Protein AF-A0A259NF57-F1 (afdb_monomer_lite)

Sequence (334 aa):
MKWLLTLLLLIMAPLLTAREPILTGAEQPERYLPLLAGKKVGLLVNQTSRVGEQHLVDFLLQQQVQVVGIFAPEHGFRGDADAGAKIDDSRDTRTGLPIWSMYGASKKPDLSLLQQLDVVIFDIQDVGVRYYTYISSMHYMMEAAAAAGVAMLVLDRPNPNGAYLDGPVLELKFPYELPIPPSPNLPNSQAIKLYPSLGFFEATPMSVGRGTPFPFQVLGYDQFATDEFSFIPVSTPGAALNPPLKDKQLYGEDLRQVATDGLTLAYLMRWQQLFASHAKVLFTAADFMDKLAGTDKLRLQIERGDSEQQIRDSWQGALQRFKQQRQPYLLYPE

Structure (mmCIF, N/CA/C/O backbone):
data_AF-A0A259NF57-F1
#
_entry.id   AF-A0A259NF57-F1
#
loop_
_atom_site.group_PDB
_atom_site.id
_atom_site.type_symbol
_atom_site.label_atom_id
_atom_site.label_alt_id
_atom_site.label_comp_id
_atom_site.label_asym_id
_atom_site.label_entity_id
_atom_site.label_seq_id
_atom_site.pdbx_PDB_ins_code
_atom_site.Cartn_x
_atom_site.Cartn_y
_atom_site.Cartn_z
_atom_site.occupancy
_atom_site.B_iso_or_equiv
_atom_site.auth_seq_id
_atom_site.auth_comp_id
_atom_site.auth_asym_id
_atom_site.auth_atom_id
_atom_site.pdbx_PDB_model_num
ATOM 1 N N . MET A 1 1 ? -90.699 -14.793 7.306 1.00 44.91 1 MET A N 1
ATOM 2 C CA . MET A 1 1 ? -89.521 -15.691 7.283 1.00 44.91 1 MET A CA 1
ATOM 3 C C . MET A 1 1 ? -88.388 -14.936 6.606 1.00 44.91 1 MET A C 1
ATOM 5 O O . MET A 1 1 ? -88.684 -14.378 5.558 1.00 44.91 1 MET A O 1
ATOM 9 N N . LYS A 1 2 ? -87.149 -15.009 7.141 1.00 41.31 2 LYS A N 1
ATOM 10 C CA . LYS A 1 2 ? -85.870 -14.804 6.410 1.00 41.31 2 LYS A CA 1
ATOM 11 C C . LYS A 1 2 ? -85.509 -13.327 6.063 1.00 41.31 2 LYS A C 1
ATOM 13 O O . LYS A 1 2 ? -86.293 -12.685 5.392 1.00 41.31 2 LYS A O 1
ATOM 18 N N . TRP A 1 3 ? -84.385 -12.689 6.432 1.00 43.47 3 TRP A N 1
ATOM 19 C CA . TRP A 1 3 ? -83.102 -13.022 7.092 1.00 43.47 3 TRP A CA 1
ATOM 20 C C . TRP A 1 3 ? -82.511 -11.741 7.734 1.00 43.47 3 TRP A C 1
ATOM 22 O O . TRP A 1 3 ? -82.615 -10.675 7.132 1.00 43.47 3 TRP A O 1
ATOM 32 N N . LEU A 1 4 ? -81.829 -11.847 8.884 1.00 43.78 4 LEU A N 1
ATOM 33 C CA . LEU A 1 4 ? -80.827 -10.861 9.323 1.00 43.78 4 LEU A CA 1
ATOM 34 C C . LEU A 1 4 ? -79.469 -11.271 8.728 1.00 43.78 4 LEU A C 1
ATOM 36 O O . LEU A 1 4 ? -79.014 -12.389 8.958 1.00 43.78 4 LEU A O 1
ATOM 40 N N . LEU A 1 5 ? -78.838 -10.373 7.974 1.00 46.44 5 LEU A N 1
ATOM 41 C CA . LEU A 1 5 ? -77.461 -10.490 7.493 1.00 46.44 5 LEU A CA 1
ATOM 42 C C . LEU A 1 5 ? -76.584 -9.570 8.347 1.00 46.44 5 LEU A C 1
ATOM 44 O O . LEU A 1 5 ? -76.622 -8.352 8.193 1.00 46.44 5 LEU A O 1
ATOM 48 N N . THR A 1 6 ? -75.810 -10.154 9.259 1.00 47.34 6 THR A N 1
ATOM 49 C CA . THR A 1 6 ? -74.778 -9.449 10.027 1.00 47.34 6 THR A CA 1
ATOM 50 C C . THR A 1 6 ? -73.463 -9.559 9.258 1.00 47.34 6 THR A C 1
ATOM 52 O O . THR A 1 6 ? -72.900 -10.646 9.142 1.00 47.34 6 THR A O 1
ATOM 55 N N . LEU A 1 7 ? -72.990 -8.449 8.690 1.00 49.28 7 LEU A N 1
ATOM 56 C CA . LEU A 1 7 ? -71.694 -8.369 8.015 1.00 49.28 7 LEU A CA 1
ATOM 57 C C . LEU A 1 7 ? -70.600 -8.154 9.077 1.00 49.28 7 LEU A C 1
ATOM 59 O O . LEU A 1 7 ? -70.557 -7.102 9.713 1.00 49.28 7 LEU A O 1
ATOM 63 N N . LEU A 1 8 ? -69.732 -9.146 9.290 1.00 51.25 8 LEU A N 1
ATOM 64 C CA . LEU A 1 8 ? -68.539 -9.014 10.132 1.00 51.25 8 LEU A CA 1
ATOM 65 C C . LEU A 1 8 ? -67.399 -8.451 9.269 1.00 51.25 8 LEU A C 1
ATOM 67 O O . LEU A 1 8 ? -66.862 -9.154 8.414 1.00 51.25 8 LEU A O 1
ATOM 71 N N . LEU A 1 9 ? -67.043 -7.181 9.469 1.00 47.66 9 LEU A N 1
ATOM 72 C CA . LEU A 1 9 ? -65.859 -6.582 8.851 1.00 47.66 9 LEU A CA 1
ATOM 73 C C . LEU A 1 9 ? -64.630 -6.933 9.707 1.00 47.66 9 LEU A C 1
ATOM 75 O O . LEU A 1 9 ? -64.437 -6.370 10.784 1.00 47.66 9 LEU A O 1
ATOM 79 N N . LEU A 1 10 ? -63.805 -7.876 9.245 1.00 53.41 10 LEU A N 1
ATOM 80 C CA . LEU A 1 10 ? -62.471 -8.107 9.802 1.00 53.41 10 LEU A CA 1
ATOM 81 C C . LEU A 1 10 ? -61.527 -7.019 9.275 1.00 53.41 10 LEU A C 1
ATOM 83 O O . LEU A 1 10 ? -61.154 -7.022 8.103 1.00 53.41 10 LEU A O 1
ATOM 87 N N . ILE A 1 11 ? -61.141 -6.086 10.142 1.00 55.62 11 ILE A N 1
ATOM 88 C CA . ILE A 1 11 ? -60.092 -5.105 9.854 1.00 55.62 11 ILE A CA 1
ATOM 89 C C . ILE A 1 11 ? -58.749 -5.789 10.134 1.00 55.62 11 ILE A C 1
ATOM 91 O O . ILE A 1 11 ? -58.355 -5.947 11.288 1.00 55.62 11 ILE A O 1
ATOM 95 N N . MET A 1 12 ? -58.051 -6.226 9.084 1.00 55.38 12 MET A N 1
ATOM 96 C CA . MET A 1 12 ? -56.642 -6.617 9.179 1.00 55.38 12 MET A CA 1
ATOM 97 C C . MET A 1 12 ? -55.792 -5.344 9.253 1.00 55.38 12 MET A C 1
ATOM 99 O O . MET A 1 12 ? -55.607 -4.655 8.252 1.00 55.38 12 MET A O 1
ATOM 103 N N . ALA A 1 13 ? -55.296 -5.012 10.444 1.00 57.03 13 ALA A N 1
ATOM 104 C CA . ALA A 1 13 ? -54.249 -4.008 10.596 1.00 57.03 13 ALA A CA 1
ATOM 105 C C . ALA A 1 13 ? -52.906 -4.599 10.121 1.00 57.03 13 ALA A C 1
ATOM 107 O O . ALA A 1 13 ? -52.608 -5.751 10.454 1.00 57.03 13 ALA A O 1
ATOM 108 N N . PRO A 1 14 ? -52.083 -3.856 9.361 1.00 53.31 14 PRO A N 1
ATOM 109 C CA . PRO A 1 14 ? -50.762 -4.329 8.987 1.00 53.31 14 PRO A CA 1
ATOM 110 C C . PRO A 1 14 ? -49.885 -4.382 10.243 1.00 53.31 14 PRO A C 1
ATOM 112 O O . PRO A 1 14 ? -49.732 -3.388 10.953 1.00 53.31 14 PRO A O 1
ATOM 115 N N . LEU A 1 15 ? -49.310 -5.552 10.524 1.00 57.25 15 LEU A N 1
ATOM 116 C CA . LEU A 1 15 ? -48.221 -5.686 11.486 1.00 57.25 15 LEU A CA 1
ATOM 117 C C . LEU A 1 15 ? -47.027 -4.887 10.951 1.00 57.25 15 LEU A C 1
ATOM 119 O O . LEU A 1 15 ? -46.355 -5.312 10.015 1.00 57.25 15 LEU A O 1
ATOM 123 N N . LEU A 1 16 ? -46.777 -3.716 11.538 1.00 55.47 16 LEU A N 1
ATOM 124 C CA . LEU A 1 16 ? -45.491 -3.035 11.431 1.00 55.47 16 LEU A CA 1
ATOM 125 C C . LEU A 1 16 ? -44.437 -3.968 12.033 1.00 55.47 16 LEU A C 1
ATOM 127 O O . LEU A 1 16 ? -44.318 -4.081 13.251 1.00 55.47 16 LEU A O 1
ATOM 131 N N . THR A 1 17 ? -43.689 -4.670 11.187 1.00 58.28 17 THR A N 1
ATOM 132 C CA . THR A 1 17 ? -42.476 -5.367 11.611 1.00 58.28 17 THR A CA 1
ATOM 133 C C . THR A 1 17 ? -41.470 -4.306 12.035 1.00 58.28 17 THR A C 1
ATOM 135 O O . THR A 1 17 ? -40.902 -3.615 11.186 1.00 58.28 17 THR A O 1
ATOM 138 N N . ALA A 1 18 ? -41.285 -4.134 13.345 1.00 57.59 18 ALA A N 1
ATOM 139 C CA . ALA A 1 18 ? -40.182 -3.351 13.876 1.00 57.59 18 ALA A CA 1
ATOM 140 C C . ALA A 1 18 ? -38.884 -3.935 13.305 1.00 57.59 18 ALA A C 1
ATOM 142 O O . ALA A 1 18 ? -38.621 -5.129 13.444 1.00 57.59 18 ALA A O 1
ATOM 143 N N . ARG A 1 19 ? -38.119 -3.110 12.589 1.00 62.09 19 ARG A N 1
ATOM 144 C CA . ARG A 1 19 ? -36.805 -3.501 12.077 1.00 62.09 19 ARG A CA 1
ATOM 145 C C . ARG A 1 19 ? -35.934 -3.797 13.296 1.00 62.09 19 ARG A C 1
ATOM 147 O O . ARG A 1 19 ? -35.877 -2.955 14.192 1.00 62.09 19 ARG A O 1
ATOM 154 N N . GLU A 1 20 ? -35.323 -4.978 13.356 1.00 75.12 20 GLU A N 1
ATOM 155 C CA . GLU A 1 20 ? -34.423 -5.294 14.466 1.00 75.12 20 GLU A CA 1
ATOM 156 C C . GLU A 1 20 ? -33.324 -4.222 14.549 1.00 75.12 20 GLU A C 1
ATOM 158 O O . GLU A 1 20 ? -32.794 -3.808 13.509 1.00 75.12 20 GLU A O 1
ATOM 163 N N . PRO A 1 21 ? -33.023 -3.710 15.754 1.00 81.19 21 PRO A N 1
ATOM 164 C CA . PRO A 1 21 ? -31.968 -2.726 15.928 1.00 81.19 21 PRO A CA 1
ATOM 165 C C . PRO A 1 21 ? -30.629 -3.323 15.482 1.00 81.19 21 PRO A C 1
ATOM 167 O O . PRO A 1 21 ? -30.312 -4.471 15.787 1.00 81.19 21 PRO A O 1
ATOM 170 N N . ILE A 1 22 ? -29.847 -2.538 14.739 1.00 86.44 22 ILE A N 1
ATOM 171 C CA . ILE A 1 22 ? -28.509 -2.950 14.309 1.00 86.44 22 ILE A CA 1
ATOM 172 C C . ILE A 1 22 ? -27.605 -2.961 15.541 1.00 86.44 22 ILE A C 1
ATOM 174 O O . ILE A 1 22 ? -27.426 -1.920 16.167 1.00 86.44 22 ILE A O 1
ATOM 178 N N . LEU A 1 23 ? -27.021 -4.117 15.854 1.00 92.69 23 LEU A N 1
ATOM 179 C CA . LEU A 1 23 ? -25.983 -4.231 16.876 1.00 92.69 23 LEU A CA 1
ATOM 180 C C . LEU A 1 23 ? -24.630 -3.860 16.269 1.00 92.69 23 LEU A C 1
ATOM 182 O O . LEU A 1 23 ? -24.193 -4.464 15.285 1.00 92.69 23 LEU A O 1
ATOM 186 N N . THR A 1 24 ? -23.955 -2.879 16.859 1.00 95.19 24 THR A N 1
ATOM 187 C CA . THR A 1 24 ? -22.575 -2.531 16.493 1.00 95.19 24 THR A CA 1
ATOM 188 C C . THR A 1 24 ? -21.610 -3.662 16.854 1.00 95.19 24 THR A C 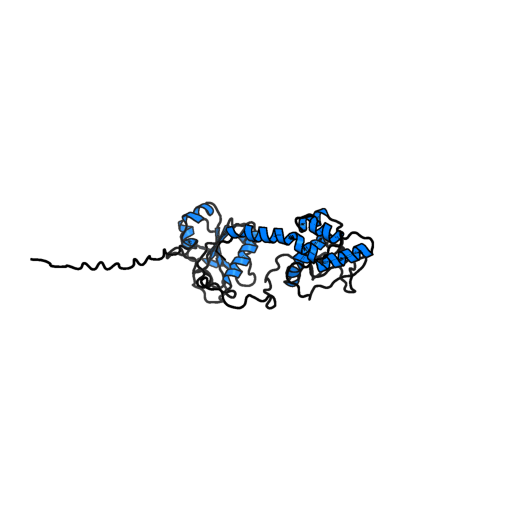1
ATOM 190 O O . THR A 1 24 ? -21.939 -4.564 17.631 1.00 95.19 24 THR A O 1
ATOM 193 N N . GLY A 1 25 ? -20.388 -3.635 16.316 1.00 95.94 25 GLY A N 1
ATOM 194 C CA . GLY A 1 25 ? -19.348 -4.594 16.700 1.00 95.94 25 GLY A CA 1
ATOM 195 C C . GLY A 1 25 ? -19.052 -4.566 18.204 1.00 95.94 25 GLY A C 1
ATOM 196 O O . GLY A 1 25 ? -18.838 -5.614 18.808 1.00 95.94 25 GLY A O 1
ATOM 197 N N . ALA A 1 26 ? -19.112 -3.382 18.821 1.00 96.75 26 ALA A N 1
ATOM 198 C CA . ALA A 1 26 ? -18.887 -3.192 20.252 1.00 96.75 26 ALA A CA 1
ATOM 199 C C . ALA A 1 26 ? -20.030 -3.742 21.131 1.00 96.75 26 ALA A C 1
ATOM 201 O O . ALA A 1 26 ? -19.805 -4.083 22.286 1.00 96.75 26 ALA A O 1
ATOM 202 N N . GLU A 1 27 ? -21.240 -3.895 20.592 1.00 96.31 27 GLU A N 1
ATOM 203 C CA . GLU A 1 27 ? -22.401 -4.453 21.307 1.00 96.31 27 GLU A CA 1
ATOM 204 C C . GLU A 1 27 ? -22.496 -5.985 21.228 1.00 96.31 27 GLU A C 1
ATOM 206 O O . GLU A 1 27 ? -23.473 -6.561 21.700 1.00 96.31 27 GLU A O 1
ATOM 211 N N . GLN A 1 28 ? -21.484 -6.653 20.663 1.00 96.62 28 GLN A N 1
ATOM 212 C CA . GLN A 1 28 ? -21.425 -8.114 20.495 1.00 96.62 28 GLN A CA 1
ATOM 213 C C . GLN A 1 28 ? -20.243 -8.737 21.272 1.00 96.62 28 GLN A C 1
ATOM 215 O O . GLN A 1 28 ? -19.357 -9.362 20.670 1.00 96.62 28 GLN A O 1
ATOM 220 N N . PRO A 1 29 ? -20.165 -8.554 22.607 1.00 96.94 29 PRO A N 1
ATOM 221 C CA . PRO A 1 29 ? -19.032 -8.991 23.425 1.00 96.94 29 PRO A CA 1
ATOM 222 C C . PRO A 1 29 ? -18.741 -10.488 23.336 1.00 96.94 29 PRO A C 1
ATOM 224 O O . PRO A 1 29 ? -17.580 -10.893 23.384 1.00 96.94 29 PRO A O 1
ATOM 227 N N . GLU A 1 30 ? -19.756 -11.321 23.140 1.00 97.00 30 GLU A N 1
ATOM 228 C CA . GLU A 1 30 ? -19.615 -12.766 22.962 1.00 97.00 30 GLU A CA 1
ATOM 229 C C . GLU A 1 30 ? -18.752 -13.147 21.751 1.00 97.00 30 GLU A C 1
ATOM 231 O O . GLU A 1 30 ? -18.159 -14.227 21.736 1.00 97.00 30 GLU A O 1
ATOM 236 N N . ARG A 1 31 ? -18.638 -12.261 20.754 1.00 96.06 31 ARG A N 1
ATOM 237 C CA . ARG A 1 31 ? -17.837 -12.495 19.547 1.00 96.06 31 ARG A CA 1
ATOM 238 C C . ARG A 1 31 ? -16.377 -12.107 19.713 1.00 96.06 31 ARG A C 1
ATOM 240 O O . ARG A 1 31 ? -15.518 -12.748 19.111 1.00 96.06 31 ARG A O 1
ATOM 247 N N . TYR A 1 32 ? -16.087 -11.070 20.500 1.00 97.44 32 TYR A N 1
ATOM 248 C CA . TYR A 1 32 ? -14.734 -10.522 20.591 1.00 97.44 32 TYR A CA 1
ATOM 249 C C . TYR A 1 32 ? -14.042 -10.749 21.934 1.00 97.44 32 TYR A C 1
ATOM 251 O O . TYR A 1 32 ? -12.824 -10.901 21.933 1.00 97.44 32 TYR A O 1
ATOM 259 N N . LEU A 1 33 ? -14.745 -10.834 23.069 1.00 98.06 33 LEU A N 1
ATOM 260 C CA . LEU A 1 33 ? -14.094 -11.056 24.370 1.00 98.06 33 LEU A CA 1
ATOM 261 C C . LEU A 1 33 ? -13.228 -12.330 24.401 1.00 98.06 33 LEU A C 1
ATOM 263 O O . LEU A 1 33 ? -12.102 -12.246 24.897 1.00 98.06 33 LEU A O 1
ATOM 267 N N . PRO A 1 34 ? -13.643 -13.475 23.810 1.00 97.94 34 PRO A N 1
ATOM 268 C CA . PRO A 1 34 ? -12.777 -14.653 23.730 1.00 97.94 34 PRO A CA 1
ATOM 269 C C . PRO A 1 34 ? -11.473 -14.404 22.959 1.00 97.94 34 PRO A C 1
ATOM 271 O O . PRO A 1 34 ? -10.448 -15.005 23.269 1.00 97.94 34 PRO A O 1
ATOM 274 N N . LEU A 1 35 ? -11.488 -13.496 21.976 1.00 97.19 35 LEU A N 1
ATOM 275 C CA . LEU A 1 35 ? -10.315 -13.141 21.173 1.00 97.19 35 LEU A CA 1
ATOM 276 C C . LEU A 1 35 ? -9.319 -12.260 21.943 1.00 97.19 35 LEU A C 1
ATOM 278 O O . LEU A 1 35 ? -8.158 -12.179 21.541 1.00 97.19 35 LEU A O 1
ATOM 282 N N . LEU A 1 36 ? -9.765 -11.605 23.020 1.00 98.06 36 LEU A N 1
ATOM 283 C CA . LEU A 1 36 ? -8.974 -10.683 23.845 1.00 98.06 36 LEU A CA 1
ATOM 284 C C . LEU A 1 36 ? -8.435 -11.332 25.130 1.00 98.06 36 LEU A C 1
ATOM 286 O O . LEU A 1 36 ? -7.636 -10.719 25.837 1.00 98.06 36 LEU A O 1
ATOM 290 N N . ALA A 1 37 ? -8.855 -12.558 25.450 1.00 96.75 37 ALA A N 1
ATOM 291 C CA . ALA A 1 37 ? -8.454 -13.243 26.672 1.00 96.75 37 ALA A CA 1
ATOM 292 C C . ALA A 1 37 ? -6.925 -13.407 26.756 1.00 96.75 37 ALA A C 1
ATOM 294 O O . ALA A 1 37 ? -6.296 -13.983 25.869 1.00 96.75 37 ALA A O 1
ATOM 295 N N . GLY A 1 38 ? -6.328 -12.886 27.834 1.00 96.38 38 GLY A N 1
ATOM 296 C CA . GLY A 1 38 ? -4.880 -12.933 28.069 1.00 96.38 38 GLY A CA 1
ATOM 297 C C . GLY A 1 38 ? -4.039 -12.051 27.139 1.00 96.38 38 GLY A C 1
ATOM 298 O O . GLY A 1 38 ? -2.815 -12.143 27.190 1.00 96.38 38 GLY A O 1
ATOM 299 N N . LYS A 1 39 ? -4.668 -11.218 26.301 1.00 98.31 39 LYS A N 1
ATOM 300 C CA . LYS A 1 39 ? -3.981 -10.327 25.363 1.00 98.31 39 LYS A CA 1
ATOM 301 C C . LYS A 1 39 ? -3.806 -8.931 25.935 1.00 98.31 39 LYS A C 1
ATOM 303 O O . LYS A 1 39 ? -4.713 -8.391 26.566 1.00 98.31 39 LYS A O 1
ATOM 308 N N . LYS A 1 40 ? -2.676 -8.312 25.617 1.00 98.44 40 LYS A N 1
ATOM 309 C CA . LYS A 1 40 ? -2.420 -6.885 25.804 1.00 98.44 40 LYS A CA 1
ATOM 310 C C . LYS A 1 40 ? -3.107 -6.090 24.700 1.00 98.44 40 LYS A C 1
ATOM 312 O O . LYS A 1 40 ? -2.752 -6.213 23.527 1.00 98.44 40 LYS A O 1
ATOM 317 N N . VAL A 1 41 ? -4.088 -5.280 25.081 1.00 98.56 41 VAL A N 1
ATOM 318 C CA . VAL A 1 41 ? -4.978 -4.581 24.148 1.00 98.56 41 VAL A CA 1
ATOM 319 C C . VAL A 1 41 ? -4.662 -3.088 24.101 1.00 98.56 41 VAL A C 1
ATOM 321 O O . VAL A 1 41 ? -4.684 -2.413 25.131 1.00 98.56 41 VAL A O 1
ATOM 324 N N . GLY A 1 42 ? -4.405 -2.557 22.906 1.00 97.94 42 GLY A N 1
ATOM 325 C CA . GLY A 1 42 ? -4.442 -1.116 22.635 1.00 97.94 42 GLY A CA 1
ATOM 326 C C . GLY A 1 42 ? -5.774 -0.703 22.014 1.00 97.94 42 GLY A C 1
ATOM 327 O O . GLY A 1 42 ? -6.411 -1.504 21.332 1.00 97.94 42 GLY A O 1
ATOM 328 N N . LEU A 1 43 ? -6.202 0.539 22.230 1.00 97.56 43 LEU A N 1
ATOM 329 C CA . LEU A 1 43 ? -7.503 1.033 21.759 1.00 97.56 43 LEU A CA 1
ATOM 330 C C . LEU A 1 43 ? -7.335 2.312 20.936 1.00 97.56 43 LEU A C 1
ATOM 332 O O . LEU A 1 43 ? -6.950 3.331 21.494 1.00 97.56 43 LEU A O 1
ATOM 336 N N . LEU A 1 44 ? -7.651 2.283 19.641 1.00 95.62 44 LEU A N 1
ATOM 337 C CA . LEU A 1 44 ? -7.850 3.481 18.821 1.00 95.62 44 LEU A CA 1
ATOM 338 C C . LEU A 1 44 ? -9.340 3.832 18.830 1.00 95.62 44 LEU A C 1
ATOM 340 O O . LEU A 1 44 ? -10.143 3.228 18.117 1.00 95.62 44 LEU A O 1
ATOM 344 N N . VAL A 1 45 ? -9.698 4.773 19.698 1.00 94.62 45 VAL A N 1
ATOM 345 C CA . VAL A 1 45 ? -11.082 5.068 20.095 1.00 94.62 45 VAL A CA 1
ATOM 346 C C . VAL A 1 45 ? -11.298 6.567 20.238 1.00 94.62 45 VAL A C 1
ATOM 348 O O . VAL A 1 45 ? -10.345 7.325 20.431 1.00 94.62 45 VAL A O 1
ATOM 351 N N . ASN A 1 46 ? -12.557 6.996 20.175 1.00 91.06 46 ASN A N 1
ATOM 352 C CA . ASN A 1 46 ? -12.950 8.342 20.563 1.00 91.06 46 ASN A CA 1
ATOM 353 C C . ASN A 1 46 ? -14.244 8.339 21.401 1.00 91.06 46 ASN A C 1
ATOM 355 O O . ASN A 1 46 ? -14.736 7.291 21.801 1.00 91.06 46 ASN A O 1
ATOM 359 N N . GLN A 1 47 ? -14.855 9.499 21.631 1.00 90.81 47 GLN A N 1
ATOM 360 C CA . GLN A 1 47 ? -16.064 9.618 22.453 1.00 90.81 47 GLN A CA 1
ATOM 361 C C . GLN A 1 47 ? -17.275 8.823 21.925 1.00 90.81 47 GLN A C 1
ATOM 363 O O . GLN A 1 47 ? -18.240 8.599 22.661 1.00 90.81 47 GLN A O 1
ATOM 368 N N . THR A 1 48 ? -17.239 8.409 20.654 1.00 93.50 48 THR A N 1
ATOM 369 C CA . THR A 1 48 ? -18.287 7.616 19.993 1.00 93.50 48 THR A CA 1
ATOM 370 C C . THR A 1 48 ? -18.184 6.119 20.291 1.00 93.50 48 THR A C 1
ATOM 372 O O . THR A 1 48 ? -19.140 5.384 20.042 1.00 93.50 48 THR A O 1
ATOM 375 N N . SER A 1 49 ? -17.060 5.668 20.856 1.00 95.00 49 SER A N 1
ATOM 376 C CA . SER A 1 49 ? -16.753 4.270 21.161 1.00 95.00 49 SER A CA 1
ATOM 377 C C . SER A 1 49 ? -17.555 3.774 22.362 1.00 95.00 49 SER A C 1
ATOM 379 O O . SER A 1 49 ? -17.047 3.685 23.483 1.00 95.00 49 SER A O 1
ATOM 381 N N . ARG A 1 50 ? -18.848 3.516 22.162 1.00 93.44 50 ARG A N 1
ATOM 382 C CA . ARG A 1 50 ? -19.786 3.126 23.221 1.00 93.44 50 ARG A CA 1
ATOM 383 C C . ARG A 1 50 ? -20.305 1.700 23.079 1.00 93.44 50 ARG A C 1
ATOM 385 O O . ARG A 1 50 ? -20.474 1.212 21.962 1.00 93.44 50 ARG A O 1
ATOM 392 N N . VAL A 1 51 ? -20.582 1.100 24.237 1.00 94.38 51 VAL A N 1
ATOM 393 C CA . VAL A 1 51 ? -21.317 -0.151 24.463 1.00 94.38 51 VAL A CA 1
ATOM 394 C C . VAL A 1 51 ? -22.497 0.203 25.371 1.00 94.38 51 VAL A C 1
ATOM 396 O O . VAL A 1 51 ? -22.322 0.429 26.572 1.00 94.38 51 VAL A O 1
ATOM 399 N N . GLY A 1 52 ? -23.691 0.350 24.790 1.00 90.12 52 GLY A N 1
ATOM 400 C CA . GLY A 1 52 ? -24.812 1.000 25.475 1.00 90.12 52 GLY A CA 1
ATOM 401 C C . GLY A 1 52 ? -24.440 2.414 25.948 1.00 90.12 52 GLY A C 1
ATOM 402 O O . GLY A 1 52 ? -23.906 3.221 25.189 1.00 90.12 52 GLY A O 1
ATOM 403 N N . GLU A 1 53 ? -24.667 2.709 27.229 1.00 89.88 53 GLU A N 1
ATOM 404 C CA . GLU A 1 53 ? -24.367 4.025 27.821 1.00 89.88 53 GLU A CA 1
ATOM 405 C C . GLU A 1 53 ? -22.907 4.196 28.270 1.00 89.88 53 GLU A C 1
ATOM 407 O O . GLU A 1 53 ? -22.497 5.283 28.686 1.00 89.88 53 GLU A O 1
ATOM 412 N N . GLN A 1 54 ? -22.103 3.137 28.194 1.00 93.31 54 GLN A N 1
ATOM 413 C CA . GLN A 1 54 ? -20.736 3.119 28.698 1.00 93.31 54 GLN A CA 1
ATOM 414 C C . GLN A 1 54 ? -19.719 3.234 27.561 1.00 93.31 54 GLN A C 1
ATOM 416 O O . GLN A 1 54 ? -19.922 2.726 26.463 1.00 93.31 54 GLN A O 1
ATOM 421 N N . HIS A 1 55 ? -18.584 3.878 27.827 1.00 95.31 55 HIS A N 1
ATOM 422 C CA . HIS A 1 55 ? -17.465 3.895 26.889 1.00 95.31 55 HIS A CA 1
ATOM 423 C C . HIS A 1 55 ? -16.772 2.522 26.833 1.00 95.31 55 HIS A C 1
ATOM 425 O O . HIS A 1 55 ? -16.555 1.894 27.871 1.00 95.31 55 HIS A O 1
ATOM 431 N N . LEU A 1 56 ? -16.341 2.091 25.647 1.00 97.06 56 LEU A N 1
ATOM 432 C CA . LEU A 1 56 ? -15.730 0.781 25.401 1.00 97.06 56 LEU A CA 1
ATOM 433 C C . LEU A 1 56 ? -14.535 0.501 26.324 1.00 97.06 56 LEU A C 1
ATOM 435 O O . LEU A 1 56 ? -14.440 -0.584 26.884 1.00 97.06 56 LEU A O 1
ATOM 439 N N . VAL A 1 57 ? -13.654 1.488 26.535 1.00 96.88 57 VAL A N 1
ATOM 440 C CA . VAL A 1 57 ? -12.529 1.394 27.497 1.00 96.88 57 VAL A CA 1
ATOM 441 C C . VAL A 1 57 ? -13.011 0.937 28.877 1.00 96.88 57 VAL A C 1
ATOM 443 O O . VAL A 1 57 ? -12.462 -0.001 29.447 1.00 96.88 57 VAL A O 1
ATOM 446 N N . ASP A 1 58 ? -14.053 1.583 29.404 1.00 96.62 58 ASP A N 1
ATOM 447 C CA . ASP A 1 58 ? -14.551 1.308 30.751 1.00 96.62 58 ASP A CA 1
ATOM 448 C C . ASP A 1 58 ? -15.221 -0.077 30.798 1.00 96.62 58 ASP A C 1
ATOM 450 O O . ASP A 1 58 ? -15.050 -0.815 31.769 1.00 96.62 58 ASP A O 1
ATOM 454 N N . PHE A 1 59 ? -15.941 -0.449 29.733 1.00 97.94 59 PHE A N 1
ATOM 455 C CA . PHE A 1 59 ? -16.553 -1.771 29.590 1.00 97.94 59 PHE A CA 1
ATOM 456 C C . PHE A 1 59 ? -15.490 -2.881 29.577 1.00 97.94 59 PHE A C 1
ATOM 458 O O . PHE A 1 59 ? -15.583 -3.836 30.344 1.00 97.94 59 PHE A O 1
ATOM 465 N N . LEU A 1 60 ? -14.441 -2.747 28.761 1.00 98.19 60 LEU A N 1
ATOM 466 C CA . LEU A 1 60 ? -13.378 -3.752 28.641 1.00 98.19 60 LEU A CA 1
ATOM 467 C C . LEU A 1 60 ? -12.617 -3.952 29.957 1.00 98.19 60 LEU A C 1
ATOM 469 O O . LEU A 1 60 ? -12.328 -5.090 30.328 1.00 98.19 60 LEU A O 1
ATOM 473 N N . LEU A 1 61 ? -12.350 -2.872 30.698 1.00 97.69 61 LEU A N 1
ATOM 474 C CA . LEU A 1 61 ? -11.730 -2.963 32.022 1.00 97.69 61 LEU A CA 1
ATOM 475 C C . LEU A 1 61 ? -12.621 -3.709 33.027 1.00 97.69 61 LEU A C 1
ATOM 477 O O . LEU A 1 61 ? -12.118 -4.524 33.799 1.00 97.69 61 LEU A O 1
ATOM 481 N N . GLN A 1 62 ? -13.941 -3.492 32.998 1.00 97.38 62 GLN A N 1
ATOM 482 C CA . GLN A 1 62 ? -14.886 -4.257 33.825 1.00 97.38 62 GLN A CA 1
ATOM 483 C C . GLN A 1 62 ? -14.923 -5.742 33.449 1.00 97.38 62 GLN A C 1
ATOM 485 O O . GLN A 1 62 ? -15.061 -6.588 34.331 1.00 97.38 62 GLN A O 1
ATOM 490 N N . GLN A 1 63 ? -14.737 -6.064 32.166 1.00 97.69 63 GLN A N 1
ATOM 491 C CA . GLN A 1 63 ? -14.577 -7.438 31.676 1.00 97.69 63 GLN A CA 1
ATOM 492 C C . GLN A 1 63 ? -13.168 -8.013 31.921 1.00 97.69 63 GLN A C 1
ATOM 494 O O . GLN A 1 63 ? -12.846 -9.079 31.402 1.00 97.69 63 GLN A O 1
ATOM 499 N N . GLN A 1 64 ? -12.323 -7.332 32.709 1.00 97.44 64 GLN A N 1
ATOM 500 C CA . GLN A 1 64 ? -10.964 -7.759 33.069 1.00 97.44 64 GLN A CA 1
ATOM 501 C C . GLN A 1 64 ? -10.024 -7.936 31.862 1.00 97.44 64 GLN A C 1
ATOM 503 O O . GLN A 1 64 ? -9.042 -8.677 31.926 1.00 97.44 64 GLN A O 1
ATOM 508 N N . VAL A 1 65 ? -10.295 -7.234 30.759 1.00 98.31 65 VAL A N 1
ATOM 509 C CA . VAL A 1 65 ? -9.394 -7.187 29.602 1.00 98.31 65 VAL A CA 1
ATOM 510 C C . VAL A 1 65 ? -8.174 -6.336 29.948 1.00 98.31 65 VAL A C 1
ATOM 512 O O . VAL A 1 65 ? -8.295 -5.243 30.506 1.00 98.31 65 VAL A O 1
ATOM 515 N N . GLN A 1 66 ? -6.982 -6.816 29.587 1.00 98.06 66 GLN A N 1
ATOM 516 C CA . GLN A 1 66 ? -5.726 -6.114 29.842 1.00 98.06 66 GLN A CA 1
ATOM 517 C C . GLN A 1 66 ? -5.514 -4.980 28.828 1.00 98.06 66 GLN A C 1
ATOM 519 O O . GLN A 1 66 ? -4.747 -5.101 27.871 1.00 98.06 66 GLN A O 1
ATOM 524 N N . VAL A 1 67 ? -6.190 -3.855 29.047 1.00 98.00 67 VAL A N 1
ATOM 525 C CA . VAL A 1 67 ? -5.974 -2.631 28.267 1.00 98.00 67 VAL A CA 1
ATOM 526 C C . VAL A 1 67 ? -4.650 -1.986 28.686 1.00 98.00 67 VAL A C 1
ATOM 528 O O . VAL A 1 67 ? -4.440 -1.701 29.863 1.00 98.00 67 VAL A O 1
ATOM 531 N N . VAL A 1 68 ? -3.748 -1.768 27.728 1.00 97.25 68 VAL A N 1
ATOM 532 C CA . VAL A 1 68 ? -2.400 -1.215 27.964 1.00 97.25 68 VAL A CA 1
ATOM 533 C C . VAL A 1 68 ? -2.346 0.288 27.709 1.00 97.25 68 VAL A C 1
ATOM 535 O O . VAL A 1 68 ? -1.633 0.999 28.414 1.00 97.25 68 VAL A O 1
ATOM 538 N N . GLY A 1 69 ? -3.111 0.788 26.739 1.00 94.69 69 GLY A N 1
ATOM 539 C CA . GLY A 1 69 ? -3.170 2.216 26.447 1.00 94.69 69 GLY A CA 1
ATOM 540 C C . GLY A 1 69 ? -4.124 2.575 25.317 1.00 94.69 69 GLY A C 1
ATOM 541 O O . GLY A 1 69 ? -4.714 1.706 24.665 1.00 94.69 69 GLY A O 1
ATOM 542 N N . ILE A 1 70 ? -4.296 3.880 25.130 1.00 94.56 70 ILE A N 1
ATOM 543 C CA . ILE A 1 70 ? -5.314 4.472 24.266 1.00 94.56 70 ILE A CA 1
ATOM 544 C C . ILE A 1 70 ? -4.625 5.335 23.214 1.00 94.56 70 ILE A C 1
ATOM 546 O O . ILE A 1 70 ? -3.913 6.271 23.551 1.00 94.56 70 ILE A O 1
ATOM 550 N N . PHE A 1 71 ? -4.867 5.052 21.942 1.00 92.50 71 PHE A N 1
ATOM 551 C CA . PHE A 1 71 ? -4.501 5.915 20.829 1.00 92.50 71 PHE A CA 1
ATOM 552 C C . PHE A 1 71 ? -5.650 6.888 20.570 1.00 92.50 71 PHE A C 1
ATOM 554 O O . PHE A 1 71 ? -6.745 6.479 20.182 1.00 92.50 71 PHE A O 1
ATOM 561 N N . ALA A 1 72 ? -5.412 8.174 20.802 1.00 84.69 72 ALA A N 1
ATOM 562 C CA . ALA A 1 72 ? -6.414 9.215 20.634 1.00 84.69 72 ALA A CA 1
ATOM 563 C C . ALA A 1 72 ? -6.275 9.897 19.257 1.00 84.69 72 ALA A C 1
ATOM 565 O O . ALA A 1 72 ? -5.174 10.338 18.909 1.00 84.69 72 ALA A O 1
ATOM 566 N N . PRO A 1 73 ? -7.358 10.010 18.464 1.00 77.44 73 PRO A N 1
ATOM 567 C CA . PRO A 1 73 ? -7.370 10.801 17.234 1.00 77.44 73 PRO A CA 1
ATOM 568 C C . PRO A 1 73 ? -7.438 12.314 17.541 1.00 77.44 73 PRO A C 1
ATOM 570 O O . PRO A 1 73 ? -7.363 12.736 18.691 1.00 77.44 73 PRO A O 1
ATOM 573 N N . GLU A 1 74 ? -7.614 13.138 16.503 1.00 62.50 74 GLU A N 1
ATOM 574 C CA . GLU A 1 74 ? -7.556 14.617 16.514 1.00 62.50 74 GLU A CA 1
ATOM 575 C C . GLU A 1 74 ? -8.362 15.334 17.618 1.00 62.50 74 GLU A C 1
ATOM 577 O O . GLU A 1 74 ? -7.989 16.428 18.030 1.00 62.50 74 GLU A O 1
ATOM 582 N N . HIS A 1 75 ? -9.448 14.730 18.112 1.00 65.81 75 HIS A N 1
ATOM 583 C CA . HIS A 1 75 ? -10.357 15.324 19.107 1.00 65.81 75 HIS A CA 1
ATOM 584 C C . HIS A 1 75 ? -10.272 14.669 20.491 1.00 65.81 75 HIS A C 1
ATOM 586 O O . HIS A 1 75 ? -11.115 14.901 21.359 1.00 65.81 75 HIS A O 1
ATOM 592 N N . GLY A 1 76 ? -9.279 13.810 20.707 1.00 71.31 76 GLY A N 1
ATOM 593 C CA . GLY A 1 76 ? -9.184 13.039 21.937 1.00 71.31 76 GLY A CA 1
ATOM 594 C C . GLY A 1 76 ? -10.188 11.911 21.963 1.00 71.31 76 GLY A C 1
ATOM 595 O O . GLY A 1 76 ? -10.734 11.526 20.927 1.00 71.31 76 GLY A O 1
ATOM 596 N N . PHE A 1 77 ? -10.401 11.351 23.157 1.00 81.56 77 PHE A N 1
ATOM 597 C CA . PHE A 1 77 ? -11.251 10.173 23.272 1.00 81.56 77 PHE A CA 1
ATOM 598 C C . PHE A 1 77 ? -12.404 10.246 24.269 1.00 81.56 77 PHE A C 1
ATOM 600 O O . PHE A 1 77 ? -13.348 9.478 24.141 1.00 81.56 77 PHE A O 1
ATOM 607 N N . ARG A 1 78 ? -12.397 11.180 25.225 1.00 82.38 78 ARG A N 1
ATOM 608 C CA . ARG A 1 78 ? -13.542 11.377 26.134 1.00 82.38 78 ARG A CA 1
ATOM 609 C C . ARG A 1 78 ? -14.518 12.460 25.671 1.00 82.38 78 ARG A C 1
ATOM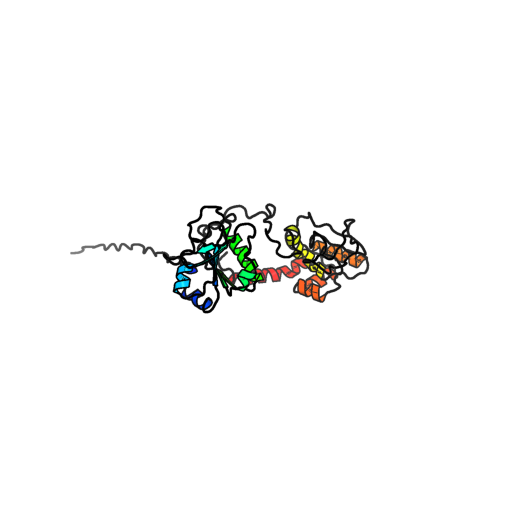 611 O O . ARG A 1 78 ? -15.627 12.513 26.186 1.00 82.38 78 ARG A O 1
ATOM 618 N N . GLY A 1 79 ? -14.145 13.261 24.669 1.00 69.75 79 GLY A N 1
ATOM 619 C CA . GLY A 1 79 ? -14.956 14.388 24.192 1.00 69.75 79 GLY A CA 1
ATOM 620 C C . GLY A 1 79 ? -14.795 15.665 25.023 1.00 69.75 79 GLY A C 1
ATOM 621 O O . GLY A 1 79 ? -15.558 16.603 24.831 1.00 69.75 79 GLY A O 1
ATOM 622 N N . ASP A 1 80 ? -13.800 15.704 25.914 1.00 66.88 80 ASP A N 1
ATOM 623 C CA . ASP A 1 80 ? -13.504 16.843 26.795 1.00 66.88 80 ASP A CA 1
ATOM 624 C C . ASP A 1 80 ? -12.516 17.855 26.166 1.00 66.88 80 ASP A C 1
ATOM 626 O O . ASP A 1 80 ? -12.098 18.803 26.829 1.00 66.88 80 ASP A O 1
ATOM 630 N N . ALA A 1 81 ? -12.102 17.645 24.908 1.00 57.94 81 ALA A N 1
ATOM 631 C CA . ALA A 1 81 ? -11.116 18.463 24.198 1.00 57.94 81 ALA A CA 1
ATOM 632 C C . ALA A 1 81 ? -11.722 19.133 22.950 1.00 57.94 81 ALA A C 1
ATOM 634 O O . ALA A 1 81 ? -12.435 18.492 22.178 1.00 57.94 81 ALA A O 1
ATOM 635 N N . ASP A 1 82 ? -11.405 20.416 22.740 1.00 42.06 82 ASP A N 1
ATOM 636 C CA . ASP A 1 82 ? -11.838 21.195 21.573 1.00 42.06 82 ASP A CA 1
ATOM 637 C C . ASP A 1 82 ? -11.180 20.723 20.262 1.00 42.06 82 ASP A C 1
ATOM 639 O O . ASP A 1 82 ? -10.112 20.104 20.243 1.00 42.06 82 ASP A O 1
ATOM 643 N N . ALA A 1 83 ? -11.799 21.070 19.129 1.00 41.69 83 ALA A N 1
ATOM 644 C CA . ALA A 1 83 ? -11.243 20.809 17.804 1.00 41.69 83 ALA A CA 1
ATOM 645 C C . ALA A 1 83 ? -9.844 21.431 17.630 1.00 41.69 83 ALA A C 1
ATOM 647 O O . ALA A 1 83 ? -9.681 22.645 17.730 1.00 41.69 83 ALA A O 1
ATOM 648 N N . GLY A 1 84 ? -8.837 20.596 17.344 1.00 40.41 84 GLY A N 1
ATOM 649 C CA . GLY A 1 84 ? -7.459 21.039 17.110 1.00 40.41 84 GLY A CA 1
ATOM 650 C C . GLY A 1 84 ? -6.639 21.324 18.375 1.00 40.41 84 GLY A C 1
ATOM 651 O O . GLY A 1 84 ? -5.521 21.836 18.264 1.00 40.41 84 GLY A O 1
ATOM 652 N N . ALA A 1 85 ? -7.145 20.997 19.569 1.00 44.72 85 ALA A N 1
ATOM 653 C CA . ALA A 1 85 ? -6.350 21.059 20.789 1.00 44.72 85 ALA A CA 1
ATOM 654 C C . ALA A 1 85 ? -5.220 20.015 20.737 1.00 44.72 85 ALA A C 1
ATOM 656 O O . ALA A 1 85 ? -5.452 18.839 20.457 1.00 44.72 85 ALA A O 1
ATOM 657 N N . LYS A 1 86 ? -3.978 20.436 21.012 1.00 46.97 86 LYS A N 1
ATOM 658 C CA . LYS A 1 86 ? -2.863 19.497 21.185 1.00 46.97 86 LYS A CA 1
ATOM 659 C C . LYS A 1 86 ? -3.174 18.588 22.365 1.00 46.97 86 LYS A C 1
ATOM 661 O O . LYS A 1 86 ? -3.277 19.053 23.497 1.00 46.97 86 LYS A O 1
ATOM 666 N N . ILE A 1 87 ? -3.296 17.301 22.087 1.00 54.56 87 ILE A N 1
ATOM 667 C CA . ILE A 1 87 ? -3.319 16.275 23.118 1.00 54.56 87 ILE A CA 1
ATOM 668 C C . ILE A 1 87 ? -1.874 15.839 23.265 1.00 54.56 87 ILE A C 1
ATOM 670 O O . ILE A 1 87 ? -1.353 15.116 22.421 1.00 54.56 87 ILE A O 1
ATOM 674 N N . ASP A 1 88 ? -1.202 16.358 24.285 1.00 54.66 88 ASP A N 1
ATOM 675 C CA . ASP A 1 88 ? 0.085 15.807 24.689 1.00 54.66 88 ASP A CA 1
ATOM 676 C C . ASP A 1 88 ? -0.138 14.404 25.276 1.00 54.66 88 ASP A C 1
ATOM 678 O O . ASP A 1 88 ? -1.227 14.094 25.786 1.00 54.66 88 ASP A O 1
ATOM 682 N N . ASP A 1 89 ? 0.892 13.555 25.203 1.00 60.00 89 ASP A N 1
ATOM 683 C CA . ASP A 1 89 ? 0.878 12.243 25.848 1.00 60.00 89 ASP A CA 1
ATOM 684 C C . ASP A 1 89 ? 0.497 12.418 27.320 1.00 60.00 89 ASP A C 1
ATOM 686 O O . ASP A 1 89 ? 1.188 13.060 28.117 1.00 60.00 89 ASP A O 1
ATOM 690 N N . SER A 1 90 ? -0.667 11.888 27.666 1.00 77.56 90 SER A N 1
ATOM 691 C CA . SER A 1 90 ? -1.344 12.157 28.931 1.00 77.56 90 SER A CA 1
ATOM 692 C C . SER A 1 90 ? -1.887 10.857 29.509 1.00 77.56 90 SER A C 1
ATOM 694 O O . SER A 1 90 ? -1.650 9.772 28.981 1.00 77.56 90 SER A O 1
ATOM 696 N N . ARG A 1 91 ? -2.556 10.922 30.659 1.00 85.38 91 ARG A N 1
ATOM 697 C CA . ARG A 1 91 ? -3.228 9.763 31.254 1.00 85.38 91 ARG A CA 1
ATOM 698 C C . ARG A 1 91 ? -4.713 10.042 31.360 1.00 85.38 91 ARG A C 1
ATOM 700 O O . ARG A 1 91 ? -5.103 11.149 31.722 1.00 85.38 91 ARG A O 1
ATOM 707 N N . ASP A 1 92 ? -5.529 9.029 31.097 1.00 88.81 92 ASP A N 1
ATOM 708 C CA . ASP A 1 92 ? -6.966 9.104 31.339 1.00 88.81 92 ASP A CA 1
ATOM 709 C C . ASP A 1 92 ? -7.206 9.273 32.838 1.00 88.81 92 ASP A C 1
ATOM 711 O O . ASP A 1 92 ? -6.808 8.429 33.639 1.00 88.81 92 ASP A O 1
ATOM 715 N N . THR A 1 93 ? -7.862 10.360 33.234 1.00 85.69 93 THR A N 1
ATOM 716 C CA . THR A 1 93 ? -8.080 10.681 34.654 1.00 85.69 93 THR A CA 1
ATOM 717 C C . THR A 1 93 ? -8.963 9.652 35.356 1.00 85.69 93 THR A C 1
ATOM 719 O O . THR A 1 93 ? -8.873 9.494 36.572 1.00 85.69 93 THR A O 1
ATOM 722 N N . ARG A 1 94 ? -9.797 8.931 34.596 1.00 87.88 94 ARG A N 1
ATOM 723 C CA . ARG A 1 94 ? -10.707 7.908 35.118 1.00 87.88 94 ARG A CA 1
ATOM 724 C C . ARG A 1 94 ? -10.030 6.558 35.332 1.00 87.88 94 ARG A C 1
ATOM 726 O O . ARG A 1 94 ? -10.265 5.926 36.356 1.00 87.88 94 ARG A O 1
ATOM 733 N N . THR A 1 95 ? -9.228 6.103 34.373 1.00 91.06 95 THR A N 1
ATOM 734 C CA . THR A 1 95 ? -8.650 4.744 34.383 1.00 91.06 95 THR A CA 1
ATOM 735 C C . THR A 1 95 ? -7.156 4.713 34.699 1.00 91.06 95 THR A C 1
ATOM 737 O O . THR A 1 95 ? -6.612 3.655 35.004 1.00 91.06 95 THR A O 1
ATOM 740 N N . GLY A 1 96 ? -6.471 5.855 34.619 1.00 90.06 96 GLY A N 1
ATOM 741 C CA . GLY A 1 96 ? -5.019 5.968 34.752 1.00 90.06 96 GLY A CA 1
ATOM 742 C C . GLY A 1 96 ? -4.234 5.467 33.535 1.00 90.06 96 GLY A C 1
ATOM 743 O O . GLY A 1 96 ? -3.000 5.528 33.556 1.00 90.06 96 GLY A O 1
ATOM 744 N N . LEU A 1 97 ? -4.909 4.982 32.486 1.00 93.50 97 LEU A N 1
ATOM 745 C CA . LEU A 1 97 ? -4.277 4.463 31.272 1.00 93.50 97 LEU A CA 1
ATOM 746 C C . LEU A 1 97 ? -3.518 5.564 30.519 1.00 93.50 97 LEU A C 1
ATOM 748 O O . LEU A 1 97 ? -3.992 6.701 30.481 1.00 93.50 97 LEU A O 1
ATOM 752 N N . PRO A 1 98 ? -2.361 5.253 29.909 1.00 92.44 98 PRO A N 1
ATOM 753 C CA . PRO A 1 98 ? -1.678 6.195 29.034 1.00 92.44 98 PRO A CA 1
ATOM 754 C C . PRO A 1 98 ? -2.511 6.471 27.775 1.00 92.44 98 PRO A C 1
ATOM 756 O O . PRO A 1 98 ? -3.139 5.569 27.213 1.00 92.44 98 PRO A O 1
ATOM 759 N N . ILE A 1 99 ? -2.486 7.727 27.344 1.00 89.12 99 ILE A N 1
ATOM 760 C CA . ILE A 1 99 ? -3.086 8.242 26.118 1.00 89.12 99 ILE A CA 1
ATOM 761 C C . ILE A 1 99 ? -1.941 8.678 25.209 1.00 89.12 99 ILE A C 1
ATOM 763 O O . ILE A 1 99 ? -1.136 9.522 25.598 1.00 89.12 99 ILE A O 1
ATOM 767 N N . TRP A 1 100 ? -1.903 8.121 24.005 1.00 87.50 100 TRP A N 1
ATOM 768 C CA . TRP A 1 100 ? -0.943 8.435 22.958 1.00 87.50 100 TRP A CA 1
ATOM 769 C C . TRP A 1 100 ? -1.652 9.168 21.830 1.00 87.50 100 TRP A C 1
ATOM 771 O O . TRP A 1 100 ? -2.623 8.660 21.259 1.00 87.50 100 TRP A O 1
ATOM 781 N N . SER A 1 101 ? -1.184 10.367 21.503 1.00 80.44 101 SER A N 1
ATOM 782 C CA . SER A 1 101 ? -1.771 11.133 20.405 1.00 80.44 101 SER A CA 1
ATOM 783 C C . SER A 1 101 ? -1.363 10.556 19.052 1.00 80.44 101 SER A C 1
ATOM 785 O O . SER A 1 101 ? -0.187 10.332 18.775 1.00 80.44 101 SER A O 1
ATOM 787 N N . MET A 1 102 ? -2.348 10.360 18.178 1.00 76.44 102 MET A N 1
ATOM 788 C CA . MET A 1 102 ? -2.149 10.011 16.765 1.00 76.44 102 MET A CA 1
ATOM 789 C C . MET A 1 102 ? -2.071 11.248 15.857 1.00 76.44 102 MET A C 1
ATOM 791 O O . MET A 1 102 ? -2.086 11.129 14.628 1.00 76.44 102 MET A O 1
ATOM 795 N N . TYR A 1 103 ? -2.055 12.443 16.452 1.00 64.69 103 TYR A N 1
ATOM 796 C CA . TYR A 1 103 ? -2.147 13.722 15.761 1.00 64.69 103 TYR A CA 1
ATOM 797 C C . TYR A 1 103 ? -0.930 14.608 16.058 1.00 64.69 103 TYR A C 1
ATOM 799 O O . TYR A 1 103 ? -0.452 14.673 17.189 1.00 64.69 103 TYR A O 1
ATOM 807 N N . GLY A 1 104 ? -0.427 15.320 15.042 1.00 61.56 104 GLY A N 1
ATOM 808 C CA . GLY A 1 104 ? 0.766 16.168 15.147 1.00 61.56 104 GLY A CA 1
ATOM 809 C C . GLY A 1 104 ? 1.919 15.698 14.253 1.00 61.56 104 GLY A C 1
ATOM 810 O O . GLY A 1 104 ? 1.712 15.398 13.079 1.00 61.56 104 GLY A O 1
ATOM 811 N N . ALA A 1 105 ? 3.147 15.682 14.788 1.00 51.19 105 ALA A N 1
ATOM 812 C CA . ALA A 1 105 ? 4.377 15.434 14.022 1.00 51.19 105 ALA A CA 1
ATOM 813 C C . ALA A 1 105 ? 4.478 14.014 13.425 1.00 51.19 105 ALA A C 1
ATOM 815 O O . ALA A 1 105 ? 5.182 13.824 12.435 1.00 51.19 105 ALA A O 1
ATOM 816 N N . SER A 1 106 ? 3.760 13.036 13.987 1.00 62.09 106 SER A N 1
ATOM 817 C CA . SER A 1 106 ? 3.628 11.691 13.427 1.00 62.09 106 SER A CA 1
ATOM 818 C C . SER A 1 106 ? 2.160 11.286 13.376 1.00 62.09 106 SER A C 1
ATOM 820 O O . SER A 1 106 ? 1.457 11.358 14.378 1.00 62.09 106 SER A O 1
ATOM 822 N N . LYS A 1 107 ? 1.705 10.840 12.199 1.00 71.06 107 LYS A N 1
ATOM 823 C CA . LYS A 1 107 ? 0.361 10.267 11.995 1.00 71.06 107 LYS A CA 1
ATOM 824 C C . LYS A 1 107 ? 0.321 8.751 12.229 1.00 71.06 107 LYS A C 1
ATOM 826 O O . LYS A 1 107 ? -0.757 8.163 12.220 1.00 71.06 107 LYS A O 1
ATOM 831 N N . LYS A 1 108 ? 1.490 8.118 12.392 1.00 80.94 108 LYS A N 1
ATOM 832 C CA . LYS A 1 108 ? 1.643 6.702 12.749 1.00 80.94 108 LYS A CA 1
ATOM 833 C C . LYS A 1 108 ? 2.067 6.590 14.218 1.00 80.94 108 LYS A C 1
ATOM 835 O O . LYS A 1 108 ? 2.881 7.409 14.657 1.00 80.94 108 LYS A O 1
ATOM 840 N N . PRO A 1 109 ? 1.568 5.587 14.960 1.00 81.50 109 PRO A N 1
ATOM 841 C CA . PRO A 1 109 ? 2.035 5.326 16.311 1.00 81.50 109 PRO A CA 1
ATOM 842 C C . PRO A 1 109 ? 3.487 4.837 16.274 1.00 81.50 109 PRO A C 1
ATOM 844 O O . PRO A 1 109 ? 3.920 4.227 15.293 1.00 81.50 109 PRO A O 1
ATOM 847 N N . ASP A 1 110 ? 4.232 5.087 17.349 1.00 83.06 110 ASP A N 1
ATOM 848 C CA . ASP A 1 110 ? 5.589 4.560 17.495 1.00 83.06 110 ASP A CA 1
ATOM 849 C C . ASP A 1 110 ? 5.556 3.023 17.502 1.00 83.06 110 ASP A C 1
ATOM 851 O O . ASP A 1 110 ? 4.766 2.393 18.215 1.00 83.06 110 ASP A O 1
ATOM 855 N N . LEU A 1 111 ? 6.435 2.412 16.707 1.00 85.31 111 LEU A N 1
ATOM 856 C CA . LEU A 1 111 ? 6.560 0.963 16.599 1.00 85.31 111 LEU A CA 1
ATOM 857 C C . LEU A 1 111 ? 6.830 0.305 17.963 1.00 85.31 111 LEU A C 1
ATOM 859 O O . LEU A 1 111 ? 6.300 -0.768 18.245 1.00 85.31 111 LEU A O 1
ATOM 863 N N . SER A 1 112 ? 7.610 0.960 18.824 1.00 87.81 112 SER A N 1
ATOM 864 C CA . SER A 1 112 ? 7.946 0.468 20.164 1.00 87.81 112 SER A CA 1
ATOM 865 C C . SER A 1 112 ? 6.743 0.433 21.113 1.00 87.81 112 SER A C 1
ATOM 867 O O . SER A 1 112 ? 6.706 -0.394 22.026 1.00 87.81 112 SER A O 1
ATOM 869 N N . LEU A 1 113 ? 5.734 1.285 20.897 1.00 88.75 113 LEU A N 1
ATOM 870 C CA . LEU A 1 113 ? 4.465 1.221 21.626 1.00 88.75 113 LEU A CA 1
ATOM 871 C C . LEU A 1 113 ? 3.641 0.026 21.155 1.00 88.75 113 LEU A C 1
ATOM 873 O O . LEU A 1 113 ? 3.130 -0.733 21.975 1.00 88.75 113 LEU A O 1
ATOM 877 N N . LEU A 1 114 ? 3.558 -0.180 19.839 1.00 91.81 114 LEU A N 1
ATOM 878 C CA . LEU A 1 114 ? 2.791 -1.284 19.263 1.00 91.81 114 LEU A CA 1
ATOM 879 C C . LEU A 1 114 ? 3.358 -2.650 19.639 1.00 91.81 114 LEU A C 1
ATOM 881 O O . LEU A 1 114 ? 2.591 -3.547 19.960 1.00 91.81 114 LEU A O 1
ATOM 885 N N . GLN A 1 115 ? 4.681 -2.803 19.691 1.00 92.00 115 GLN A N 1
ATOM 886 C CA . GLN A 1 115 ? 5.335 -4.058 20.092 1.00 92.00 115 GLN A CA 1
ATOM 887 C C . GLN A 1 115 ? 5.022 -4.496 21.535 1.00 92.00 115 GLN A C 1
ATOM 889 O O . GLN A 1 115 ? 5.328 -5.624 21.918 1.00 92.00 115 GLN A O 1
ATOM 894 N N . GLN A 1 116 ? 4.417 -3.628 22.349 1.00 93.69 116 GLN A N 1
ATOM 895 C CA . GLN A 1 116 ? 3.941 -3.975 23.691 1.00 93.69 116 GLN A CA 1
ATOM 896 C C . GLN A 1 116 ? 2.541 -4.605 23.682 1.00 93.69 116 GLN A C 1
ATOM 898 O O . GLN A 1 116 ? 2.067 -5.021 24.740 1.00 93.69 116 GLN A O 1
ATOM 903 N N . LEU A 1 117 ? 1.878 -4.652 22.526 1.00 97.31 117 LEU A N 1
ATOM 904 C CA . LEU A 1 117 ? 0.490 -5.065 22.351 1.00 97.31 117 LEU A CA 1
ATOM 905 C C . LEU A 1 117 ? 0.410 -6.373 21.563 1.00 97.31 117 LEU A C 1
ATOM 907 O O . LEU A 1 117 ? 1.223 -6.633 20.683 1.00 97.31 117 LEU A O 1
ATOM 911 N N . ASP A 1 118 ? -0.627 -7.160 21.831 1.00 98.06 118 ASP A N 1
ATOM 912 C CA . ASP A 1 118 ? -0.970 -8.336 21.024 1.00 98.06 118 ASP A CA 1
ATOM 913 C C . ASP A 1 118 ? -2.061 -8.006 19.995 1.00 98.06 118 ASP A C 1
ATOM 915 O O . ASP A 1 118 ? -2.165 -8.641 18.940 1.00 98.06 118 ASP A O 1
ATOM 919 N N . VAL A 1 119 ? -2.911 -7.024 20.314 1.00 98.19 119 VAL A N 1
ATOM 920 C CA . VAL A 1 119 ? -4.017 -6.581 19.466 1.00 98.19 119 VAL A CA 1
ATOM 921 C C . VAL A 1 119 ? -4.320 -5.096 19.673 1.00 98.19 119 VAL A C 1
ATOM 923 O O . VAL A 1 119 ? -4.291 -4.592 20.797 1.00 98.19 119 VAL A O 1
ATOM 926 N N . VAL A 1 120 ? -4.657 -4.403 18.587 1.00 98.00 120 VAL A N 1
ATOM 927 C CA . VAL A 1 120 ? -5.242 -3.058 18.616 1.00 98.00 120 VAL A CA 1
ATOM 928 C C . VAL A 1 120 ? -6.699 -3.136 18.185 1.00 98.00 120 VAL A C 1
ATOM 930 O O . VAL A 1 120 ? -7.007 -3.691 17.132 1.00 98.00 120 VAL A O 1
ATOM 933 N N . ILE A 1 121 ? -7.599 -2.563 18.979 1.00 98.44 121 ILE A N 1
ATOM 934 C CA . ILE A 1 121 ? -9.006 -2.410 18.608 1.00 98.44 121 ILE A CA 1
ATOM 935 C C . ILE A 1 121 ? -9.209 -1.036 17.977 1.00 98.44 121 ILE A C 1
ATOM 937 O O . ILE A 1 121 ? -8.792 -0.032 18.551 1.00 98.44 121 ILE A O 1
ATOM 941 N N . PHE A 1 122 ? -9.874 -0.992 16.827 1.00 97.69 122 PHE A N 1
ATOM 942 C CA . PHE A 1 122 ? -10.439 0.229 16.262 1.00 97.69 122 PHE A CA 1
ATOM 943 C C . PHE A 1 122 ? -11.950 0.215 16.447 1.00 97.69 122 PHE A C 1
ATOM 945 O O . PHE A 1 122 ? -12.622 -0.717 16.004 1.00 97.69 122 PHE A O 1
ATOM 952 N N . ASP A 1 123 ? -12.468 1.252 17.092 1.00 97.31 123 ASP A N 1
ATOM 953 C CA . ASP A 1 123 ? -13.900 1.430 17.306 1.00 97.31 123 ASP A CA 1
ATOM 954 C C . ASP A 1 123 ? -14.219 2.921 17.268 1.00 97.31 123 ASP A C 1
ATOM 956 O O . ASP A 1 123 ? -14.124 3.587 18.287 1.00 97.31 123 ASP A O 1
ATOM 960 N N . ILE A 1 124 ? -14.530 3.487 16.104 1.00 94.25 124 ILE A N 1
ATOM 961 C CA . ILE A 1 124 ? -14.871 4.910 15.959 1.00 94.25 124 ILE A CA 1
ATOM 962 C C . ILE A 1 124 ? -16.018 5.036 14.960 1.00 94.25 124 ILE A C 1
ATOM 964 O O . ILE A 1 124 ? -15.984 4.436 13.887 1.00 94.25 124 ILE A O 1
ATOM 968 N N . GLN A 1 125 ? -17.030 5.835 15.294 1.00 93.69 125 GLN A N 1
ATOM 969 C CA . GLN A 1 125 ? -18.102 6.183 14.371 1.00 93.69 125 GLN A CA 1
ATOM 970 C C . GLN A 1 125 ? -17.582 7.151 13.297 1.00 93.69 125 GLN A C 1
ATOM 972 O O . GLN A 1 125 ? -17.287 8.312 13.583 1.00 93.69 125 GLN A O 1
ATOM 977 N N . ASP A 1 126 ? -17.496 6.672 12.057 1.00 88.62 126 ASP A N 1
ATOM 978 C CA . ASP A 1 126 ? -17.239 7.500 10.873 1.00 88.62 126 ASP A CA 1
ATOM 979 C C . ASP A 1 126 ? -18.551 8.088 10.315 1.00 88.62 126 ASP A C 1
ATOM 981 O O . ASP A 1 126 ? -19.647 7.756 10.778 1.00 88.62 126 ASP A O 1
ATOM 985 N N . VAL A 1 127 ? -18.459 8.962 9.313 1.00 88.56 127 VAL A N 1
ATOM 986 C CA . VAL A 1 127 ? -19.623 9.574 8.655 1.00 88.56 127 VAL A CA 1
ATOM 987 C C . VAL A 1 127 ? -19.753 9.203 7.177 1.00 88.56 127 VAL A C 1
ATOM 989 O O . VAL A 1 127 ? -20.655 9.705 6.517 1.00 88.56 127 VAL A O 1
ATOM 992 N N . GLY A 1 128 ? -18.899 8.335 6.635 1.00 78.50 128 GLY A N 1
ATOM 993 C CA . GLY A 1 128 ? -19.027 7.823 5.269 1.00 78.50 128 GLY A CA 1
ATOM 994 C C . GLY A 1 128 ? -18.604 8.803 4.187 1.00 78.50 128 GLY A C 1
ATOM 995 O O . GLY A 1 128 ? -19.157 8.777 3.091 1.00 78.50 128 GLY A O 1
ATOM 996 N N . VAL A 1 129 ? -17.657 9.693 4.490 1.00 77.62 129 VAL A N 1
ATOM 997 C CA . VAL A 1 129 ? -17.226 10.749 3.570 1.00 77.62 129 VAL A CA 1
ATOM 998 C C . VAL A 1 129 ? -15.705 10.807 3.497 1.00 77.62 129 VAL A C 1
ATOM 1000 O O . VAL A 1 129 ? -15.023 10.865 4.514 1.00 77.62 129 VAL A O 1
ATOM 1003 N N . ARG A 1 130 ? -15.160 10.852 2.274 1.00 76.06 130 ARG A N 1
ATOM 1004 C CA . ARG A 1 130 ? -13.715 10.720 1.996 1.00 76.06 130 ARG A CA 1
ATOM 1005 C C . ARG A 1 130 ? -12.818 11.704 2.757 1.00 76.06 130 ARG A C 1
ATOM 1007 O O . ARG A 1 130 ? -11.685 11.368 3.072 1.00 76.06 130 ARG A O 1
ATOM 1014 N N . TYR A 1 131 ? -13.282 12.931 2.985 1.00 75.75 131 TYR A N 1
ATOM 1015 C CA . TYR A 1 131 ? -12.499 13.981 3.648 1.00 75.75 131 TYR A CA 1
ATOM 1016 C C . TYR A 1 131 ? -12.649 13.988 5.178 1.00 75.75 131 TYR A C 1
ATOM 1018 O O . TYR A 1 131 ? -12.090 14.864 5.834 1.00 75.75 131 TYR A O 1
ATOM 1026 N N . TYR A 1 132 ? -13.373 13.023 5.750 1.00 77.38 132 TYR A N 1
ATOM 1027 C CA . TYR A 1 132 ? -13.402 12.787 7.189 1.00 77.38 132 TYR A CA 1
ATOM 1028 C C . TYR A 1 132 ? -12.262 11.831 7.569 1.00 77.38 132 TYR A C 1
ATOM 1030 O O . TYR A 1 132 ? -12.091 10.770 6.974 1.00 77.38 132 TYR A O 1
ATOM 1038 N N . THR A 1 133 ? -11.396 12.235 8.495 1.00 80.69 133 THR A N 1
ATOM 1039 C CA . THR A 1 133 ? -10.024 11.702 8.579 1.00 80.69 133 THR A CA 1
ATOM 1040 C C . THR A 1 133 ? -9.874 10.429 9.415 1.00 80.69 133 THR A C 1
ATOM 1042 O O . THR A 1 133 ? -8.788 9.846 9.419 1.00 80.69 133 THR A O 1
ATOM 1045 N N . TYR A 1 134 ? -10.926 9.926 10.069 1.00 85.06 134 TYR A N 1
ATOM 1046 C CA . TYR A 1 134 ? -10.824 8.733 10.923 1.00 85.06 134 TYR A CA 1
ATOM 1047 C C . TYR A 1 134 ? -10.473 7.462 10.151 1.00 85.06 134 TYR A C 1
ATOM 1049 O O . TYR A 1 134 ? -9.649 6.677 10.622 1.00 85.06 134 TYR A O 1
ATOM 1057 N N . ILE A 1 135 ? -10.978 7.299 8.926 1.00 83.88 135 ILE A N 1
ATOM 1058 C CA . ILE A 1 135 ? -10.544 6.211 8.033 1.00 83.88 135 ILE A CA 1
ATOM 1059 C C . ILE A 1 135 ? -9.052 6.306 7.670 1.00 83.88 135 ILE A C 1
ATOM 1061 O O . ILE A 1 135 ? -8.399 5.283 7.474 1.00 83.88 135 ILE A O 1
ATOM 1065 N N . SER A 1 136 ? -8.476 7.516 7.647 1.00 84.88 136 SER A N 1
ATOM 1066 C CA . SER A 1 136 ? -7.027 7.694 7.475 1.00 84.88 136 SER A CA 1
ATOM 1067 C C . SER A 1 136 ? -6.264 7.308 8.745 1.00 84.88 136 SER A C 1
ATOM 1069 O O . SER A 1 136 ? -5.237 6.643 8.654 1.00 84.88 136 SER A O 1
ATOM 1071 N N . SER A 1 137 ? -6.766 7.665 9.933 1.00 87.44 137 SER A N 1
ATOM 1072 C CA . SER A 1 137 ? -6.187 7.215 11.210 1.00 87.44 137 SER A CA 1
ATOM 1073 C C . SER A 1 137 ? -6.209 5.691 11.340 1.00 87.44 137 SER A C 1
ATOM 1075 O O . SER A 1 137 ? -5.210 5.100 11.752 1.00 87.44 137 SER A O 1
ATOM 1077 N N . MET A 1 138 ? -7.310 5.051 10.932 1.00 91.75 138 MET A N 1
ATOM 1078 C CA . MET A 1 138 ? -7.412 3.594 10.853 1.00 91.75 138 MET A CA 1
ATOM 1079 C C . MET A 1 138 ? -6.354 3.025 9.905 1.00 91.75 138 MET A C 1
ATOM 1081 O O . MET A 1 138 ? -5.633 2.110 10.287 1.00 91.75 138 MET A O 1
ATOM 1085 N N . HIS A 1 139 ? -6.207 3.600 8.706 1.00 89.19 139 HIS A N 1
ATOM 1086 C CA . HIS A 1 139 ? -5.202 3.173 7.731 1.00 89.19 139 HIS A CA 1
ATOM 1087 C C . HIS A 1 139 ? -3.772 3.235 8.290 1.00 89.19 139 HIS A C 1
ATOM 1089 O O . HIS A 1 139 ? -3.049 2.242 8.218 1.00 89.19 139 HIS A O 1
ATOM 1095 N N . TYR A 1 140 ? -3.371 4.347 8.914 1.00 88.88 140 TYR A N 1
ATOM 1096 C CA . TYR A 1 140 ? -2.033 4.458 9.509 1.00 88.88 140 TYR A CA 1
ATOM 1097 C C . TYR A 1 140 ? -1.815 3.468 10.655 1.00 88.88 140 TYR A C 1
ATOM 1099 O O . TYR A 1 140 ? -0.717 2.927 10.790 1.00 88.88 140 TYR A O 1
ATOM 1107 N N . MET A 1 141 ? -2.849 3.204 11.461 1.00 92.00 141 MET A N 1
ATOM 1108 C CA . MET A 1 141 ? -2.793 2.182 12.505 1.00 92.00 141 MET A CA 1
ATOM 1109 C C . MET A 1 141 ? -2.648 0.777 11.909 1.00 92.00 141 MET A C 1
ATOM 1111 O O . MET A 1 141 ? -1.822 0.011 12.391 1.00 92.00 141 MET A O 1
ATOM 1115 N N . MET A 1 142 ? -3.378 0.451 10.835 1.00 91.31 142 MET A N 1
ATOM 1116 C CA . MET A 1 142 ? -3.254 -0.833 10.132 1.00 91.31 142 MET A CA 1
ATOM 1117 C C . MET A 1 142 ? -1.833 -1.048 9.604 1.00 91.31 142 MET A C 1
ATOM 1119 O O . MET A 1 142 ? -1.259 -2.116 9.807 1.00 91.31 142 MET A O 1
ATOM 1123 N N . GLU A 1 143 ? -1.248 -0.036 8.955 1.00 88.69 143 GLU A N 1
ATOM 1124 C CA . GLU A 1 143 ? 0.130 -0.108 8.460 1.00 88.69 143 GLU A CA 1
ATOM 1125 C C . GLU A 1 143 ? 1.133 -0.327 9.598 1.00 88.69 143 GLU A C 1
ATOM 1127 O O . GLU A 1 143 ? 2.027 -1.168 9.495 1.00 88.69 143 GLU A O 1
ATOM 1132 N N . ALA A 1 144 ? 0.991 0.423 10.692 1.00 90.38 144 ALA A N 1
ATOM 1133 C CA . ALA A 1 144 ? 1.906 0.339 11.820 1.00 90.38 144 ALA A CA 1
ATOM 1134 C C . ALA A 1 144 ? 1.758 -0.988 12.585 1.00 90.38 144 ALA A C 1
ATOM 1136 O O . ALA A 1 144 ? 2.762 -1.601 12.945 1.00 90.38 144 ALA A O 1
ATOM 1137 N N . ALA A 1 145 ? 0.529 -1.478 12.770 1.00 92.19 145 ALA A N 1
ATOM 1138 C CA . ALA A 1 145 ? 0.255 -2.779 13.373 1.00 92.19 145 ALA A CA 1
ATOM 1139 C C . ALA A 1 145 ? 0.836 -3.920 12.523 1.00 92.19 145 ALA A C 1
ATOM 1141 O O . ALA A 1 145 ? 1.497 -4.807 13.063 1.00 92.19 145 ALA A O 1
ATOM 1142 N N . ALA A 1 146 ? 0.695 -3.853 11.193 1.00 88.75 146 ALA A N 1
ATOM 1143 C CA . ALA A 1 146 ? 1.304 -4.819 10.280 1.00 88.75 146 ALA A CA 1
ATOM 1144 C C . ALA A 1 146 ? 2.839 -4.819 10.379 1.00 88.75 146 ALA A C 1
ATOM 1146 O O . ALA A 1 146 ? 3.446 -5.886 10.454 1.00 88.75 146 ALA A O 1
ATOM 1147 N N . ALA A 1 147 ? 3.466 -3.640 10.448 1.00 86.06 147 ALA A N 1
ATOM 1148 C CA . ALA A 1 147 ? 4.911 -3.519 10.649 1.00 86.06 147 ALA A CA 1
ATOM 1149 C C . ALA A 1 147 ? 5.374 -4.053 12.020 1.00 86.06 147 ALA A C 1
ATOM 1151 O O . ALA A 1 147 ? 6.488 -4.562 12.136 1.00 86.06 147 ALA A O 1
ATOM 1152 N N . ALA A 1 148 ? 4.524 -3.960 13.046 1.00 90.81 148 ALA A N 1
ATOM 1153 C CA . ALA A 1 148 ? 4.789 -4.457 14.396 1.00 90.81 148 ALA A CA 1
ATOM 1154 C C . ALA A 1 148 ? 4.475 -5.953 14.586 1.00 90.81 148 ALA A C 1
ATOM 1156 O O . ALA A 1 148 ? 4.830 -6.511 15.621 1.00 90.81 148 ALA A O 1
ATOM 1157 N N . GLY A 1 149 ? 3.802 -6.599 13.626 1.00 92.06 149 GLY A N 1
ATOM 1158 C CA . GLY A 1 149 ? 3.278 -7.960 13.791 1.00 92.06 149 GLY A CA 1
ATOM 1159 C C . GLY A 1 149 ? 2.103 -8.054 14.776 1.00 92.06 149 GLY A C 1
ATOM 1160 O O . GLY A 1 149 ? 1.884 -9.108 15.368 1.00 92.06 149 GLY A O 1
ATOM 1161 N N . VAL A 1 150 ? 1.359 -6.962 14.963 1.00 96.38 150 VAL A N 1
ATOM 1162 C CA . VAL A 1 150 ? 0.249 -6.836 15.919 1.00 96.38 150 VAL A CA 1
ATOM 1163 C C . VAL A 1 150 ? -1.079 -7.014 15.191 1.00 96.38 150 VAL A C 1
ATOM 1165 O O . VAL A 1 150 ? -1.294 -6.449 14.119 1.00 96.38 150 VAL A O 1
ATOM 1168 N N . ALA A 1 151 ? -1.994 -7.796 15.768 1.00 96.50 151 ALA A N 1
ATOM 1169 C CA . ALA A 1 151 ? -3.316 -7.984 15.180 1.00 96.50 151 ALA A CA 1
ATOM 1170 C C . ALA A 1 151 ? -4.160 -6.706 15.300 1.00 96.50 151 ALA A C 1
ATOM 1172 O O . ALA A 1 151 ? -4.060 -5.975 16.282 1.00 96.50 151 ALA A O 1
ATOM 1173 N N . MET A 1 152 ? -5.052 -6.468 14.341 1.00 96.56 152 MET A N 1
ATOM 1174 C CA . MET A 1 152 ? -6.038 -5.394 14.439 1.00 96.56 152 MET A CA 1
ATOM 1175 C C . MET A 1 152 ? -7.448 -5.974 14.425 1.00 96.56 152 MET A C 1
ATOM 1177 O O . MET A 1 152 ? -7.767 -6.821 13.591 1.00 96.56 152 MET A O 1
ATOM 1181 N N . LEU A 1 153 ? -8.281 -5.525 15.361 1.00 98.06 153 LEU A N 1
ATOM 1182 C CA . LEU A 1 153 ? -9.690 -5.880 15.468 1.00 98.06 153 LEU A CA 1
ATOM 1183 C C . LEU A 1 153 ? -10.531 -4.627 15.218 1.00 98.06 153 LEU A C 1
ATOM 1185 O O . LEU A 1 153 ? -10.453 -3.667 15.978 1.00 98.06 153 LEU A O 1
ATOM 1189 N N . VAL A 1 154 ? -11.341 -4.634 14.164 1.00 97.56 154 VAL A N 1
ATOM 1190 C CA . VAL A 1 154 ? -12.277 -3.542 13.867 1.00 97.56 154 VAL A CA 1
ATOM 1191 C C . VAL A 1 154 ? -13.643 -3.912 14.430 1.00 97.56 154 VAL A C 1
ATOM 1193 O O . VAL A 1 154 ? -14.227 -4.919 14.028 1.00 97.56 154 VAL A O 1
ATOM 1196 N N . LEU A 1 155 ? -14.146 -3.111 15.367 1.00 97.62 155 LEU A N 1
ATOM 1197 C CA . LEU A 1 155 ? -15.523 -3.210 15.839 1.00 97.62 155 LEU A CA 1
ATOM 1198 C C . LEU A 1 155 ? -16.382 -2.347 14.920 1.00 97.62 155 LEU A C 1
ATOM 1200 O O . LEU A 1 155 ? -16.447 -1.130 15.069 1.00 97.62 155 LEU A O 1
ATOM 1204 N N . ASP A 1 156 ? -16.968 -2.991 13.913 1.00 95.19 156 ASP A N 1
ATOM 1205 C CA . ASP A 1 156 ? -17.630 -2.280 12.823 1.00 95.19 156 ASP A CA 1
ATOM 1206 C C . ASP A 1 156 ? -18.847 -1.472 13.306 1.00 95.19 156 ASP A C 1
ATOM 1208 O O . ASP A 1 156 ? -19.551 -1.859 14.251 1.00 95.19 156 ASP A O 1
ATOM 1212 N N . ARG A 1 157 ? -19.102 -0.341 12.647 1.00 93.94 157 ARG A N 1
ATOM 1213 C CA . ARG A 1 157 ? -20.198 0.581 12.965 1.00 93.94 157 ARG A CA 1
ATOM 1214 C C . ARG A 1 157 ? -20.956 0.959 11.694 1.00 93.94 157 ARG A C 1
ATOM 1216 O O . ARG A 1 157 ? -20.347 1.068 10.632 1.00 93.94 157 ARG A O 1
ATOM 1223 N N . PRO A 1 158 ? -22.276 1.209 11.775 1.00 90.38 158 PRO A N 1
ATOM 1224 C CA . PRO A 1 158 ? -23.044 1.644 10.617 1.00 90.38 158 PRO A CA 1
ATOM 1225 C C . PRO A 1 158 ? -22.446 2.901 9.983 1.00 90.38 158 PRO A C 1
ATOM 1227 O O . PRO A 1 158 ? -22.180 3.883 10.674 1.00 90.38 158 PRO A O 1
ATOM 1230 N N . ASN A 1 159 ? -22.294 2.905 8.660 1.00 86.62 159 ASN A N 1
ATOM 1231 C CA . ASN A 1 159 ? -22.027 4.132 7.921 1.00 86.62 159 ASN A CA 1
ATOM 1232 C C . ASN A 1 159 ? -23.341 4.942 7.832 1.00 86.62 159 ASN A C 1
ATOM 1234 O O . ASN A 1 159 ? -24.263 4.493 7.143 1.00 86.62 159 ASN A O 1
ATOM 1238 N N . PRO A 1 160 ? -23.455 6.128 8.465 1.00 85.56 160 PRO A N 1
ATOM 1239 C CA . PRO A 1 160 ? -24.694 6.911 8.446 1.00 85.56 160 PRO A CA 1
ATOM 1240 C C . PRO A 1 160 ? -25.064 7.411 7.042 1.00 85.56 160 PRO A C 1
ATOM 1242 O O . PRO A 1 160 ? -26.234 7.676 6.778 1.00 85.56 160 PRO A O 1
ATOM 1245 N N . ASN A 1 161 ? -24.092 7.491 6.129 1.00 82.19 161 ASN A N 1
ATOM 1246 C CA . ASN A 1 161 ? -24.285 7.815 4.717 1.00 82.19 161 ASN A CA 1
ATOM 1247 C C . ASN A 1 161 ? -24.172 6.581 3.801 1.00 82.19 161 ASN A C 1
ATOM 1249 O O . ASN A 1 161 ? -24.124 6.720 2.586 1.00 82.19 161 ASN A O 1
ATOM 1253 N N . GLY A 1 162 ? -24.174 5.359 4.346 1.00 76.19 162 GLY A N 1
ATOM 1254 C CA . GLY A 1 162 ? -24.012 4.121 3.570 1.00 76.19 162 GLY A CA 1
ATOM 1255 C C . GLY A 1 162 ? -25.201 3.755 2.674 1.00 76.19 162 GLY A C 1
ATOM 1256 O O . GLY A 1 162 ? -25.126 2.783 1.933 1.00 76.19 162 GLY A O 1
ATOM 1257 N N . ALA A 1 163 ? -26.304 4.507 2.742 1.00 76.69 163 ALA A N 1
ATOM 1258 C CA . ALA A 1 163 ? -27.500 4.269 1.933 1.00 76.69 163 ALA A CA 1
ATOM 1259 C C . ALA A 1 163 ? -27.363 4.736 0.473 1.00 76.69 163 ALA A C 1
ATOM 1261 O O . ALA A 1 163 ? -28.226 4.422 -0.346 1.00 76.69 163 ALA A O 1
ATOM 1262 N N . TYR A 1 164 ? -26.325 5.511 0.151 1.00 65.12 164 TYR A N 1
ATOM 1263 C CA . TYR A 1 164 ? -26.098 6.041 -1.187 1.00 65.12 164 TYR A CA 1
ATOM 1264 C C . TYR A 1 164 ? -24.603 6.148 -1.496 1.00 65.12 164 TYR A C 1
ATOM 1266 O O . TYR A 1 164 ? -23.757 6.208 -0.607 1.00 65.12 164 TYR A O 1
ATOM 1274 N N . LEU A 1 165 ? -24.295 6.193 -2.789 1.00 66.69 165 LEU A N 1
ATOM 1275 C CA . LEU A 1 165 ? -22.985 6.539 -3.319 1.00 66.69 165 LEU A CA 1
ATOM 1276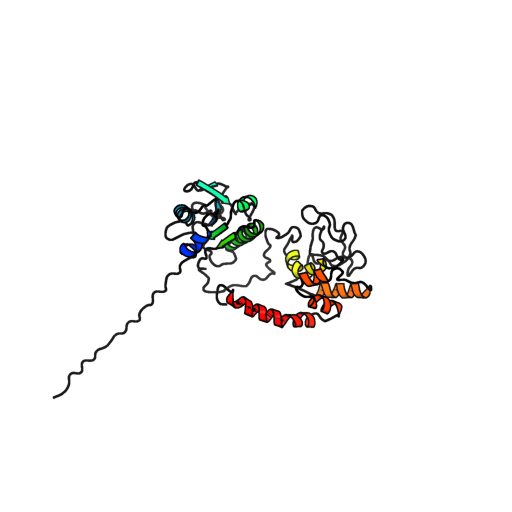 C C . LEU A 1 165 ? -23.169 7.805 -4.153 1.00 66.69 165 LEU A C 1
ATOM 1278 O O . LEU A 1 165 ? -23.994 7.814 -5.064 1.00 66.69 165 LEU A O 1
ATOM 1282 N N . ASP A 1 166 ? -22.434 8.866 -3.837 1.00 60.62 166 ASP A N 1
ATOM 1283 C CA . ASP A 1 166 ? -22.542 10.142 -4.546 1.00 60.62 166 ASP A CA 1
ATOM 1284 C C . ASP A 1 166 ? -21.195 10.880 -4.573 1.00 60.62 166 ASP A C 1
ATOM 1286 O O . ASP A 1 166 ? -20.279 10.599 -3.793 1.00 60.62 166 ASP A O 1
ATOM 1290 N N . GLY A 1 167 ? -21.081 11.834 -5.491 1.00 78.19 167 GLY A N 1
ATOM 1291 C CA . GLY A 1 167 ? -19.891 12.630 -5.733 1.00 78.19 167 GLY A CA 1
ATOM 1292 C C . GLY A 1 167 ? -18.920 12.004 -6.740 1.00 78.19 167 GLY A C 1
ATOM 1293 O O . GLY A 1 167 ? -18.982 10.814 -7.061 1.00 78.19 167 GLY A O 1
ATOM 1294 N N . PRO A 1 168 ? -17.991 12.813 -7.274 1.00 70.38 168 PRO A N 1
ATOM 1295 C CA . PRO A 1 168 ? -16.970 12.305 -8.169 1.00 70.38 168 PRO A CA 1
ATOM 1296 C C . PRO A 1 168 ? -16.057 11.338 -7.409 1.00 70.38 168 PRO A C 1
ATOM 1298 O O . PRO A 1 168 ? -15.498 11.672 -6.353 1.00 70.38 168 PRO A O 1
ATOM 1301 N N . VAL A 1 169 ? -15.847 10.154 -7.991 1.00 74.06 169 VAL A N 1
ATOM 1302 C CA . VAL A 1 169 ? -14.723 9.292 -7.610 1.00 74.06 169 VAL A CA 1
ATOM 1303 C C . VAL A 1 169 ? -13.459 10.146 -7.661 1.00 74.06 169 VAL A C 1
ATOM 1305 O O . VAL A 1 169 ? -13.324 10.995 -8.543 1.00 74.06 169 VAL A O 1
ATOM 1308 N N . LEU A 1 170 ? -12.557 9.967 -6.690 1.00 65.19 170 LEU A N 1
ATOM 1309 C CA . LEU A 1 170 ? -11.290 10.692 -6.676 1.00 65.19 170 LEU A CA 1
ATOM 1310 C C . LEU A 1 170 ? -10.578 10.453 -8.009 1.00 65.19 170 LEU A C 1
ATOM 1312 O O . LEU A 1 170 ? -10.032 9.376 -8.240 1.00 65.19 170 LEU A O 1
ATOM 1316 N N . GLU A 1 171 ? -10.589 11.450 -8.889 1.00 60.06 171 GLU A N 1
ATOM 1317 C CA . GLU A 1 171 ? -9.744 11.406 -10.067 1.00 60.06 171 GLU A CA 1
ATOM 1318 C C . GLU A 1 171 ? -8.299 11.426 -9.578 1.00 60.06 171 GLU A C 1
ATOM 1320 O O . GLU A 1 171 ? -7.918 12.316 -8.820 1.00 60.06 171 GLU A O 1
ATOM 1325 N N . LEU A 1 172 ? -7.474 10.480 -10.025 1.00 56.09 172 LEU A N 1
ATOM 1326 C CA . LEU A 1 172 ? -6.073 10.371 -9.596 1.00 56.09 172 LEU A CA 1
ATOM 1327 C C . LEU A 1 172 ? -5.213 11.592 -9.988 1.00 56.09 172 LEU A C 1
ATOM 1329 O O . LEU A 1 172 ? -4.063 11.686 -9.555 1.00 56.09 172 LEU A O 1
ATOM 1333 N N . LYS A 1 173 ? -5.773 12.530 -10.774 1.00 55.41 173 LYS A N 1
ATOM 1334 C CA . LYS A 1 173 ? -5.229 13.875 -11.030 1.00 55.41 173 LYS A CA 1
ATOM 1335 C C . LYS A 1 173 ? -5.329 14.818 -9.821 1.00 55.41 173 LYS A C 1
ATOM 1337 O O . LYS A 1 173 ? -4.640 15.830 -9.796 1.00 55.41 173 LYS A O 1
ATOM 1342 N N . PHE A 1 174 ? -6.171 14.494 -8.840 1.00 60.12 174 PHE A N 1
ATOM 1343 C CA . PHE A 1 174 ? -6.148 15.039 -7.484 1.00 60.12 174 PHE A CA 1
ATOM 1344 C C . PHE A 1 174 ? -5.443 14.005 -6.592 1.00 60.12 174 PHE A C 1
ATOM 1346 O O . PHE A 1 174 ? -6.110 13.268 -5.862 1.00 60.12 174 PHE A O 1
ATOM 1353 N N . PRO A 1 175 ? -4.114 13.839 -6.725 1.00 62.25 175 PRO A N 1
ATOM 1354 C CA . PRO A 1 175 ? -3.411 12.722 -6.121 1.00 62.25 175 P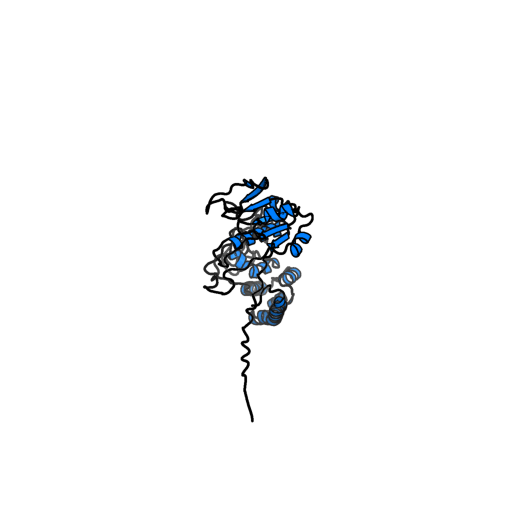RO A CA 1
ATOM 1355 C C . PRO A 1 175 ? -3.565 12.758 -4.603 1.00 62.25 175 PRO A C 1
ATOM 1357 O O . PRO A 1 175 ? -3.313 13.773 -3.956 1.00 62.25 175 PRO A O 1
ATOM 1360 N N . TYR A 1 176 ? -3.952 11.622 -4.031 1.00 67.44 176 TYR A N 1
ATOM 1361 C CA . TYR A 1 176 ? -3.708 11.381 -2.621 1.00 67.44 176 TYR A CA 1
ATOM 1362 C C . TYR A 1 176 ? -2.233 11.009 -2.472 1.00 67.44 176 TYR A C 1
ATOM 1364 O O . TYR A 1 176 ? -1.800 9.949 -2.927 1.00 67.44 176 TYR A O 1
ATOM 1372 N N . GLU A 1 177 ? -1.449 11.907 -1.887 1.00 72.12 177 GLU A N 1
ATOM 1373 C CA . GLU A 1 177 ? -0.071 11.612 -1.517 1.00 72.12 177 GLU A CA 1
ATOM 1374 C C . GLU A 1 177 ? -0.062 10.905 -0.164 1.00 72.12 177 GLU A C 1
ATOM 1376 O O . GLU A 1 177 ? -0.577 11.431 0.826 1.00 72.12 177 GLU A O 1
ATOM 1381 N N . LEU A 1 178 ? 0.521 9.701 -0.122 1.00 69.38 178 LEU A N 1
ATOM 1382 C CA . LEU A 1 178 ? 0.763 9.021 1.145 1.00 69.38 178 LEU A CA 1
ATOM 1383 C C . LEU A 1 178 ? 1.623 9.944 2.015 1.00 69.38 178 LEU A C 1
ATOM 1385 O O . LEU A 1 178 ? 2.719 10.313 1.590 1.00 69.38 178 LEU A O 1
ATOM 1389 N N . PRO A 1 179 ? 1.187 10.308 3.232 1.00 66.75 179 PRO A N 1
ATOM 1390 C CA . PRO A 1 179 ? 1.980 11.205 4.066 1.00 66.75 179 PRO A CA 1
ATOM 1391 C C . PRO A 1 179 ? 3.249 10.541 4.597 1.00 66.75 179 PRO A C 1
ATOM 1393 O O . PRO A 1 179 ? 4.139 11.234 5.079 1.00 66.75 179 PRO A O 1
ATOM 1396 N N . ILE A 1 180 ? 3.313 9.207 4.566 1.00 62.59 180 ILE A N 1
ATOM 1397 C CA . ILE A 1 180 ? 4.470 8.427 4.990 1.00 62.59 180 ILE A CA 1
ATOM 1398 C C . ILE A 1 180 ? 4.789 7.433 3.871 1.00 62.59 180 ILE A C 1
ATOM 1400 O O . ILE A 1 180 ? 3.924 6.619 3.536 1.00 62.59 180 ILE A O 1
ATOM 1404 N N . PRO A 1 181 ? 6.007 7.469 3.303 1.00 72.50 181 PRO A N 1
ATOM 1405 C CA . PRO A 1 181 ? 6.439 6.501 2.305 1.00 72.50 181 PRO A CA 1
ATOM 1406 C C . PRO A 1 181 ? 6.317 5.059 2.826 1.00 72.50 181 PRO A C 1
ATOM 1408 O O . PRO A 1 181 ? 6.772 4.780 3.938 1.00 72.50 181 PRO A O 1
ATOM 1411 N N . PRO A 1 182 ? 5.758 4.120 2.042 1.00 69.44 182 PRO A N 1
ATOM 1412 C CA . PRO A 1 182 ? 5.597 2.727 2.468 1.00 69.44 182 PRO A CA 1
ATOM 1413 C C . PRO A 1 182 ? 6.934 1.971 2.521 1.00 69.44 182 PRO A C 1
ATOM 1415 O O . PRO A 1 182 ? 7.047 0.932 3.165 1.00 69.44 182 PRO A O 1
ATOM 1418 N N . SER A 1 183 ? 7.961 2.473 1.831 1.00 76.19 183 SER A N 1
ATOM 1419 C CA . SER A 1 183 ? 9.311 1.913 1.814 1.00 76.19 183 SER A CA 1
ATOM 1420 C C . SER A 1 183 ? 10.330 3.024 1.549 1.00 76.19 183 SER A C 1
ATOM 1422 O O . SER A 1 183 ? 10.016 3.942 0.787 1.00 76.19 183 SER A O 1
ATOM 1424 N N . PRO A 1 184 ? 11.576 2.921 2.055 1.00 76.56 184 PRO A N 1
ATOM 1425 C CA . PRO A 1 184 ? 12.647 3.859 1.713 1.00 76.56 184 PRO A CA 1
ATOM 1426 C C . PRO A 1 184 ? 12.883 4.034 0.205 1.00 76.56 184 PRO A C 1
ATOM 1428 O O . PRO A 1 184 ? 13.338 5.087 -0.225 1.00 76.56 184 PRO A O 1
ATOM 1431 N N . ASN A 1 185 ? 12.573 3.014 -0.610 1.00 85.94 185 ASN A N 1
ATOM 1432 C CA . ASN A 1 185 ? 12.711 3.081 -2.070 1.00 85.94 185 ASN A CA 1
ATOM 1433 C C . ASN A 1 185 ? 11.393 3.378 -2.805 1.00 85.94 185 ASN A C 1
ATOM 1435 O O . ASN A 1 185 ? 11.384 3.397 -4.027 1.00 85.94 185 ASN A O 1
ATOM 1439 N N . LEU A 1 186 ? 10.297 3.6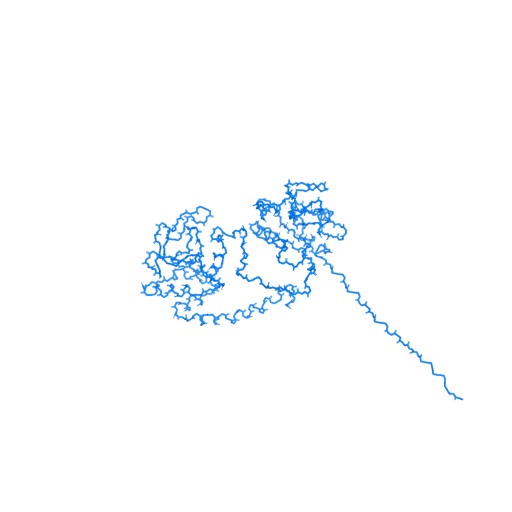40 -2.094 1.00 89.94 186 LEU A N 1
ATOM 1440 C CA . LEU A 1 186 ? 9.033 4.110 -2.667 1.00 89.94 186 LEU A CA 1
ATOM 1441 C C . LEU A 1 186 ? 8.693 5.483 -2.068 1.00 89.94 186 LEU A C 1
ATOM 1443 O O . LEU A 1 186 ? 7.740 5.596 -1.300 1.00 89.94 186 LEU A O 1
ATOM 1447 N N . PRO A 1 187 ? 9.500 6.521 -2.357 1.00 85.81 187 PRO A N 1
ATOM 1448 C CA . PRO A 1 187 ? 9.479 7.775 -1.608 1.00 85.81 187 PRO A CA 1
ATOM 1449 C C . PRO A 1 187 ? 8.271 8.665 -1.913 1.00 85.81 187 PRO A C 1
ATOM 1451 O O . PRO A 1 187 ? 8.004 9.592 -1.156 1.00 85.81 187 PRO A O 1
ATOM 1454 N N . ASN A 1 188 ? 7.577 8.444 -3.031 1.00 88.75 188 ASN A N 1
ATOM 1455 C CA . ASN A 1 188 ? 6.516 9.326 -3.509 1.00 88.75 188 ASN A CA 1
ATOM 1456 C C . ASN A 1 188 ? 5.479 8.573 -4.363 1.00 88.75 188 ASN A C 1
ATOM 1458 O O . ASN A 1 188 ? 5.645 7.399 -4.705 1.00 88.75 188 ASN A O 1
ATOM 1462 N N . SER A 1 189 ? 4.403 9.277 -4.720 1.00 87.12 189 SER A N 1
ATOM 1463 C CA . SER A 1 189 ? 3.298 8.752 -5.530 1.00 87.12 189 SER A CA 1
ATOM 1464 C C . SER A 1 189 ? 3.744 8.260 -6.912 1.00 87.12 189 SER A C 1
ATOM 1466 O O . SER A 1 189 ? 3.236 7.241 -7.379 1.00 87.12 189 SER A O 1
ATOM 1468 N N . GLN A 1 190 ? 4.723 8.917 -7.541 1.00 92.12 190 GLN A N 1
ATOM 1469 C CA . GLN A 1 190 ? 5.262 8.504 -8.837 1.00 92.12 190 GLN A CA 1
ATOM 1470 C C . GLN A 1 190 ? 5.920 7.120 -8.761 1.00 92.12 190 GLN A C 1
ATOM 1472 O O . GLN A 1 190 ? 5.589 6.238 -9.554 1.00 92.12 190 GLN A O 1
ATOM 1477 N N . ALA A 1 191 ? 6.798 6.899 -7.777 1.00 93.06 191 ALA A N 1
ATOM 1478 C CA . ALA A 1 191 ? 7.449 5.608 -7.555 1.00 93.06 191 ALA A CA 1
ATOM 1479 C C . ALA A 1 191 ? 6.422 4.497 -7.300 1.00 93.06 191 ALA A C 1
ATOM 1481 O O . ALA A 1 191 ? 6.535 3.405 -7.848 1.00 93.06 191 ALA A O 1
ATOM 1482 N N . ILE A 1 192 ? 5.384 4.790 -6.511 1.00 90.38 192 ILE A N 1
ATOM 1483 C CA . ILE A 1 192 ? 4.307 3.839 -6.203 1.00 90.38 192 ILE A CA 1
ATOM 1484 C C . ILE A 1 192 ? 3.529 3.459 -7.467 1.00 90.38 192 ILE A C 1
ATOM 1486 O O . ILE A 1 192 ? 3.274 2.277 -7.692 1.00 90.38 192 ILE A O 1
ATOM 1490 N N . LYS A 1 193 ? 3.177 4.436 -8.310 1.00 90.44 193 LYS A N 1
ATOM 1491 C CA . LYS A 1 193 ? 2.452 4.189 -9.566 1.00 90.44 193 LYS A CA 1
ATOM 1492 C C . LYS A 1 193 ? 3.284 3.394 -10.574 1.00 90.44 193 LYS A C 1
ATOM 1494 O O . LYS A 1 193 ? 2.731 2.569 -11.297 1.00 90.44 193 LYS A O 1
ATOM 1499 N N . LEU A 1 194 ? 4.598 3.615 -10.611 1.00 95.00 194 LEU A N 1
ATOM 1500 C CA . LEU A 1 194 ? 5.519 2.909 -11.506 1.00 95.00 194 LEU A CA 1
ATOM 1501 C C . LEU A 1 194 ? 5.922 1.520 -11.001 1.00 95.00 194 LEU A C 1
ATOM 1503 O O . LEU A 1 194 ? 6.249 0.658 -11.819 1.00 95.00 194 LEU A O 1
ATOM 1507 N N . TYR A 1 195 ? 5.883 1.275 -9.689 1.00 94.88 195 TYR A N 1
ATOM 1508 C CA . TYR A 1 195 ? 6.370 0.038 -9.074 1.00 94.88 195 TYR A CA 1
ATOM 1509 C C . TYR A 1 195 ? 5.799 -1.255 -9.689 1.00 94.88 195 TYR A C 1
ATOM 1511 O O . TYR A 1 195 ? 6.602 -2.141 -9.980 1.00 94.88 195 TYR A O 1
ATOM 1519 N N . PRO A 1 196 ? 4.486 -1.383 -9.993 1.00 94.12 196 PRO A N 1
ATOM 1520 C CA . PRO A 1 196 ? 3.955 -2.582 -10.649 1.00 94.12 196 PRO A CA 1
ATOM 1521 C C . PRO A 1 196 ? 4.628 -2.905 -11.987 1.00 94.12 196 PRO A C 1
ATOM 1523 O O . PRO A 1 196 ? 4.714 -4.070 -12.357 1.00 94.12 196 PRO A O 1
ATOM 1526 N N . SER A 1 197 ? 5.104 -1.886 -12.707 1.00 95.81 197 SER A N 1
ATOM 1527 C CA . SER A 1 197 ? 5.761 -2.042 -14.008 1.00 95.81 197 SER A CA 1
ATOM 1528 C C . SER A 1 197 ? 7.276 -2.194 -13.868 1.00 95.81 197 SER A C 1
ATOM 1530 O O . SER A 1 197 ? 7.879 -3.050 -14.511 1.00 95.81 197 SER A O 1
ATOM 1532 N N . LEU A 1 198 ? 7.906 -1.375 -13.019 1.00 97.06 198 LEU A N 1
ATOM 1533 C CA . LEU A 1 198 ? 9.363 -1.346 -12.876 1.00 97.06 198 LEU A CA 1
ATOM 1534 C C . LEU A 1 198 ? 9.907 -2.432 -11.942 1.00 97.06 198 LEU A C 1
ATOM 1536 O O . LEU A 1 198 ? 11.072 -2.796 -12.064 1.00 97.06 198 LEU A O 1
ATOM 1540 N N . GLY A 1 199 ? 9.087 -2.996 -11.052 1.00 95.38 199 GLY A N 1
ATOM 1541 C CA . GLY A 1 199 ? 9.488 -4.082 -10.151 1.00 95.38 199 GLY A CA 1
ATOM 1542 C C . GLY A 1 199 ? 10.040 -5.307 -10.886 1.00 95.38 199 GLY A C 1
ATOM 1543 O O . GLY A 1 199 ? 10.991 -5.928 -10.424 1.00 95.38 199 GLY A O 1
ATOM 1544 N N . PHE A 1 200 ? 9.535 -5.606 -12.085 1.00 97.31 200 PHE A N 1
ATOM 1545 C CA . PHE A 1 200 ? 10.041 -6.707 -12.910 1.00 97.31 200 PHE A CA 1
ATOM 1546 C C . PHE A 1 200 ? 11.507 -6.548 -13.332 1.00 97.31 200 PHE A C 1
ATOM 1548 O O . PHE A 1 200 ? 12.198 -7.545 -13.543 1.00 97.31 200 PHE A O 1
ATOM 1555 N N . PHE A 1 201 ? 12.017 -5.316 -13.414 1.00 98.00 201 PHE A N 1
ATOM 1556 C CA . PHE A 1 201 ? 13.414 -5.070 -13.769 1.00 98.00 201 PHE A CA 1
ATOM 1557 C C . PHE A 1 201 ? 14.394 -5.495 -12.671 1.00 98.00 201 PHE A C 1
ATOM 1559 O O . PHE A 1 201 ? 15.582 -5.631 -12.954 1.00 98.00 201 PHE A O 1
ATOM 1566 N N . GLU A 1 202 ? 13.928 -5.800 -11.455 1.00 95.75 202 GLU A N 1
ATOM 1567 C CA . GLU A 1 202 ? 14.772 -6.415 -10.421 1.00 95.75 202 GLU A CA 1
ATOM 1568 C C . GLU A 1 202 ? 15.263 -7.822 -10.815 1.00 95.75 202 GLU A C 1
ATOM 1570 O O . GLU A 1 202 ? 16.247 -8.305 -10.258 1.00 95.75 202 GLU A O 1
ATOM 1575 N N . ALA A 1 203 ? 14.629 -8.468 -11.802 1.00 96.25 203 ALA A N 1
ATOM 1576 C CA . ALA A 1 203 ? 15.080 -9.733 -12.388 1.00 96.25 203 ALA A CA 1
ATOM 1577 C C . ALA A 1 203 ? 16.008 -9.564 -13.613 1.00 96.25 203 ALA A C 1
ATOM 1579 O O . ALA A 1 203 ? 16.320 -10.537 -14.310 1.00 96.25 203 ALA A O 1
ATOM 1580 N N . THR A 1 204 ? 16.449 -8.334 -13.883 1.00 97.75 204 THR A N 1
ATOM 1581 C CA . THR A 1 204 ? 17.267 -7.954 -15.044 1.00 97.75 204 THR A CA 1
ATOM 1582 C C . THR A 1 204 ? 18.591 -7.333 -14.580 1.00 97.75 204 THR A C 1
ATOM 1584 O O . THR A 1 204 ? 18.709 -6.949 -13.415 1.00 97.75 204 THR A O 1
ATOM 1587 N N . PRO A 1 205 ? 19.608 -7.184 -15.449 1.00 97.44 205 PRO A N 1
ATOM 1588 C CA . PRO A 1 205 ? 20.872 -6.557 -15.059 1.00 97.44 205 PRO A CA 1
ATOM 1589 C C . PRO A 1 205 ? 20.785 -5.023 -14.960 1.00 97.44 205 PRO A C 1
ATOM 1591 O O . PRO A 1 205 ? 21.806 -4.368 -14.750 1.00 97.44 205 PRO A O 1
ATOM 1594 N N . MET A 1 206 ? 19.602 -4.440 -15.157 1.00 97.81 206 MET A N 1
ATOM 1595 C CA . MET A 1 206 ? 19.392 -2.997 -15.179 1.00 97.81 206 MET A CA 1
ATOM 1596 C C . MET A 1 206 ? 19.194 -2.405 -13.781 1.00 97.81 206 MET A C 1
ATOM 1598 O O . MET A 1 206 ? 18.849 -3.092 -12.821 1.00 97.81 206 MET A O 1
ATOM 1602 N N . SER A 1 207 ? 19.366 -1.088 -13.676 1.00 98.12 207 SER A N 1
ATOM 1603 C CA . SER A 1 207 ? 18.997 -0.328 -12.484 1.00 98.12 207 SER A CA 1
ATOM 1604 C C . SER A 1 207 ? 17.618 0.303 -12.641 1.00 98.12 207 SER A C 1
ATOM 1606 O O . SER A 1 207 ? 17.328 0.936 -13.652 1.00 98.12 207 SER A O 1
ATOM 1608 N N . VAL A 1 208 ? 16.813 0.197 -11.584 1.00 97.94 208 VAL A N 1
ATOM 1609 C CA . VAL A 1 208 ? 15.535 0.912 -11.409 1.00 97.94 208 VAL A CA 1
ATOM 1610 C C . VAL A 1 208 ? 15.700 2.212 -10.607 1.00 97.94 208 VAL A C 1
ATOM 1612 O O . VAL A 1 208 ? 14.744 2.732 -10.038 1.00 97.94 208 VAL A O 1
ATOM 1615 N N . GLY A 1 209 ? 16.933 2.706 -10.451 1.00 97.38 209 GLY A N 1
ATOM 1616 C CA . GLY A 1 209 ? 17.225 3.944 -9.719 1.00 97.38 209 GLY A CA 1
ATOM 1617 C C . GLY A 1 209 ? 17.410 3.794 -8.208 1.00 97.38 209 GLY A C 1
ATOM 1618 O O . GLY A 1 209 ? 17.528 4.803 -7.512 1.00 97.38 209 GLY A O 1
ATOM 1619 N N . ARG A 1 210 ? 17.464 2.571 -7.659 1.00 96.75 210 ARG A N 1
ATOM 1620 C CA . ARG A 1 210 ? 17.914 2.369 -6.264 1.00 96.75 210 ARG A CA 1
ATOM 1621 C C . ARG A 1 210 ? 19.310 2.978 -6.097 1.00 96.75 210 ARG A C 1
ATOM 1623 O O . ARG A 1 210 ? 20.142 2.818 -6.979 1.00 96.75 210 ARG A O 1
ATOM 1630 N N . GLY A 1 211 ? 19.566 3.659 -4.979 1.00 94.75 211 GLY A N 1
ATOM 1631 C CA . GLY A 1 211 ? 20.816 4.405 -4.773 1.00 94.75 211 GLY A CA 1
ATOM 1632 C C . GLY A 1 211 ? 20.835 5.804 -5.400 1.00 94.75 211 GLY A C 1
ATOM 1633 O O . GLY A 1 211 ? 21.891 6.414 -5.508 1.00 94.75 211 GLY A O 1
ATOM 1634 N N . THR A 1 212 ? 19.679 6.315 -5.821 1.00 96.62 212 THR A N 1
ATOM 1635 C CA . THR A 1 212 ? 19.483 7.706 -6.254 1.00 96.62 212 THR A CA 1
ATOM 1636 C C . THR A 1 212 ? 18.357 8.345 -5.429 1.00 96.62 212 THR A C 1
ATOM 1638 O O . THR A 1 212 ? 17.649 7.626 -4.721 1.00 96.62 212 THR A O 1
ATOM 1641 N N . PRO A 1 213 ? 18.117 9.665 -5.537 1.00 95.69 213 PRO A N 1
ATOM 1642 C CA . PRO A 1 213 ? 16.938 10.303 -4.942 1.00 95.69 213 PRO A CA 1
ATOM 1643 C C . PRO A 1 213 ? 15.590 9.870 -5.553 1.00 95.69 213 PRO A C 1
ATOM 1645 O O . PRO A 1 213 ? 14.541 10.260 -5.047 1.00 95.69 213 PRO A O 1
ATOM 1648 N N . PHE A 1 214 ? 15.596 9.104 -6.649 1.00 97.00 214 PHE A N 1
ATOM 1649 C CA . PHE A 1 214 ? 14.407 8.764 -7.436 1.00 97.00 214 PHE A CA 1
ATOM 1650 C C . PHE A 1 214 ? 14.311 7.254 -7.760 1.00 97.00 214 PHE A C 1
ATOM 1652 O O . PHE A 1 214 ? 14.193 6.859 -8.923 1.00 97.00 214 PHE A O 1
ATOM 1659 N N . PRO A 1 215 ? 14.338 6.369 -6.745 1.00 96.94 215 PRO A N 1
ATOM 1660 C CA . PRO A 1 215 ? 14.138 4.939 -6.956 1.00 96.94 215 PRO A CA 1
ATOM 1661 C C . PRO A 1 215 ? 12.751 4.652 -7.546 1.00 96.94 215 PRO A C 1
ATOM 1663 O O . PRO A 1 215 ? 11.780 5.355 -7.250 1.00 96.94 215 PRO A O 1
ATOM 1666 N N . PHE A 1 216 ? 12.686 3.627 -8.401 1.00 97.25 216 PHE A N 1
ATOM 1667 C CA . PHE A 1 216 ? 11.515 3.222 -9.186 1.00 97.25 216 PHE A CA 1
ATOM 1668 C C . PHE A 1 216 ? 10.894 4.352 -10.016 1.00 97.25 216 PHE A C 1
ATOM 1670 O O . PHE A 1 216 ? 9.691 4.367 -10.258 1.00 97.25 216 PHE A O 1
ATOM 1677 N N . GLN A 1 217 ? 11.713 5.306 -10.457 1.00 97.94 217 GLN A N 1
ATOM 1678 C CA . GLN A 1 217 ? 11.291 6.410 -11.325 1.00 97.94 217 GLN A CA 1
ATOM 1679 C C . GLN A 1 217 ? 12.219 6.584 -12.533 1.00 97.94 217 GLN A C 1
ATOM 1681 O O . GLN A 1 217 ? 12.087 7.554 -13.273 1.00 97.94 217 GLN A O 1
ATOM 1686 N N . VAL A 1 218 ? 13.162 5.662 -12.732 1.00 98.12 218 VAL A N 1
ATOM 1687 C CA . VAL A 1 218 ? 14.106 5.645 -13.854 1.00 98.12 218 VAL A CA 1
ATOM 1688 C C . VAL A 1 218 ? 14.457 4.205 -14.213 1.00 98.12 218 VAL A C 1
ATOM 1690 O O . VAL A 1 218 ? 14.346 3.307 -13.374 1.00 98.12 218 VAL A O 1
ATOM 1693 N N . LEU A 1 219 ? 14.927 4.000 -15.438 1.00 98.38 219 LEU A N 1
ATOM 1694 C CA . LEU A 1 219 ? 15.559 2.761 -15.886 1.00 98.38 219 LEU A CA 1
ATOM 1695 C C . LEU A 1 219 ? 16.913 3.093 -16.497 1.00 98.38 219 LEU A C 1
ATOM 1697 O O . LEU A 1 219 ? 17.017 4.054 -17.251 1.00 98.38 219 LEU A O 1
ATOM 1701 N N . GLY A 1 220 ? 17.945 2.309 -16.204 1.00 97.69 220 GLY A N 1
ATOM 1702 C CA . GLY A 1 220 ? 19.266 2.569 -16.767 1.00 97.69 220 GLY A CA 1
ATOM 1703 C C . GLY A 1 220 ? 20.170 1.353 -16.826 1.00 97.69 220 GLY A C 1
ATOM 1704 O O . GLY A 1 220 ? 20.062 0.426 -16.017 1.00 97.69 220 GLY A O 1
ATOM 1705 N N . TYR A 1 221 ? 21.086 1.388 -17.789 1.00 98.00 221 TYR A N 1
ATOM 1706 C CA . TYR A 1 221 ? 22.107 0.370 -17.997 1.00 98.00 221 TYR A CA 1
ATOM 1707 C C . TYR A 1 221 ? 23.446 1.017 -18.377 1.00 98.00 221 TYR A C 1
ATOM 1709 O O . TYR A 1 221 ? 23.481 2.162 -18.827 1.00 98.00 221 TYR A O 1
ATOM 1717 N N . ASP A 1 222 ? 24.558 0.314 -18.150 1.00 96.88 222 ASP A N 1
ATOM 1718 C CA . ASP A 1 222 ? 25.915 0.857 -18.319 1.00 96.88 222 ASP A CA 1
ATOM 1719 C C . ASP A 1 222 ? 26.517 0.612 -19.712 1.00 96.88 222 ASP A C 1
ATOM 1721 O O . ASP A 1 222 ? 27.613 1.091 -19.993 1.00 96.88 222 ASP A O 1
ATOM 1725 N N . GLN A 1 223 ? 25.838 -0.139 -20.588 1.00 96.75 223 GLN A N 1
ATOM 1726 C CA . GLN A 1 223 ? 26.420 -0.584 -21.869 1.00 96.75 223 GLN A CA 1
ATOM 1727 C C . GLN A 1 223 ? 25.742 0.006 -23.102 1.00 96.75 223 GLN A C 1
ATOM 1729 O O . GLN A 1 223 ? 26.386 0.183 -24.130 1.00 96.75 223 GLN A O 1
ATOM 1734 N N . PHE A 1 224 ? 24.447 0.280 -23.011 1.00 95.12 224 PHE A N 1
ATOM 1735 C CA . PHE A 1 224 ? 23.648 0.905 -24.058 1.00 95.12 224 PHE A CA 1
ATOM 1736 C C . PHE A 1 224 ? 22.394 1.502 -23.430 1.00 95.12 224 PHE A C 1
ATOM 1738 O O . PHE A 1 224 ? 22.030 1.158 -22.303 1.00 95.12 224 PHE A O 1
ATOM 1745 N N . ALA A 1 225 ? 21.740 2.387 -24.171 1.00 91.06 225 ALA A N 1
ATOM 1746 C CA . ALA A 1 225 ? 20.662 3.212 -23.662 1.00 91.06 225 ALA A CA 1
ATOM 1747 C C . ALA A 1 225 ? 19.530 3.349 -24.675 1.00 91.06 225 ALA A C 1
ATOM 1749 O O . ALA A 1 225 ? 19.720 3.158 -25.876 1.00 91.06 225 ALA A O 1
ATOM 1750 N N . THR A 1 226 ? 18.364 3.727 -24.169 1.00 85.12 226 THR A N 1
ATOM 1751 C CA . THR A 1 226 ? 17.222 4.181 -24.968 1.00 85.12 226 THR A CA 1
ATOM 1752 C C . THR A 1 226 ? 17.242 5.689 -25.220 1.00 85.12 226 THR A C 1
ATOM 1754 O O . THR A 1 226 ? 16.586 6.138 -26.152 1.00 85.12 226 THR A O 1
ATOM 1757 N N . ASP A 1 227 ? 17.932 6.457 -24.369 1.00 88.81 227 ASP A N 1
ATOM 1758 C CA . ASP A 1 227 ? 17.916 7.925 -24.334 1.00 88.81 227 ASP A CA 1
ATOM 1759 C C . ASP A 1 227 ? 19.213 8.469 -23.686 1.00 88.81 227 ASP A C 1
ATOM 1761 O O . ASP A 1 227 ? 20.021 7.699 -23.157 1.00 88.81 227 ASP A O 1
ATOM 1765 N N . GLU A 1 228 ? 19.414 9.787 -23.718 1.00 91.88 228 GLU A N 1
ATOM 1766 C CA . GLU A 1 228 ? 20.596 10.490 -23.192 1.00 91.88 228 GLU A CA 1
ATOM 1767 C C . GLU A 1 228 ? 20.532 10.761 -21.679 1.00 91.88 228 GLU A C 1
ATOM 1769 O O . GLU A 1 228 ? 21.551 11.094 -21.064 1.00 91.88 228 GLU A O 1
ATOM 1774 N N . PHE A 1 229 ? 19.356 10.619 -21.054 1.00 97.19 229 PHE A N 1
ATOM 1775 C CA . PHE A 1 229 ? 19.216 10.795 -19.609 1.00 97.19 229 PHE A CA 1
ATOM 1776 C C . PHE A 1 229 ? 20.126 9.825 -18.854 1.00 97.19 229 PHE A C 1
ATOM 1778 O O . PHE A 1 229 ? 20.226 8.643 -19.190 1.00 97.19 229 PHE A O 1
ATOM 1785 N N . SER A 1 230 ? 20.781 10.330 -17.807 1.00 97.50 230 SER A N 1
ATOM 1786 C CA . SER A 1 230 ? 21.824 9.586 -17.123 1.00 97.50 230 SER A CA 1
ATOM 1787 C C . SER A 1 230 ? 21.834 9.806 -15.610 1.00 97.50 230 SER A C 1
ATOM 1789 O O . SER A 1 230 ? 21.432 10.857 -15.106 1.00 97.50 230 SER A O 1
ATOM 1791 N N . PHE A 1 231 ? 22.267 8.786 -14.868 1.00 98.25 231 PHE A N 1
ATOM 1792 C CA . PHE A 1 231 ? 22.334 8.802 -13.405 1.00 98.25 231 PHE A CA 1
ATOM 1793 C C . PHE A 1 231 ? 23.390 7.824 -12.875 1.00 98.25 231 PHE A C 1
ATOM 1795 O O . PHE A 1 231 ? 23.779 6.883 -13.563 1.00 98.25 231 PHE A O 1
ATOM 1802 N N . ILE A 1 232 ? 23.839 8.039 -11.634 1.00 98.19 232 ILE A N 1
ATOM 1803 C CA . ILE A 1 232 ? 24.817 7.183 -10.946 1.00 98.19 232 ILE A CA 1
ATOM 1804 C C . ILE A 1 232 ? 24.194 6.674 -9.637 1.00 98.19 232 ILE A C 1
ATOM 1806 O O . ILE A 1 232 ? 23.965 7.475 -8.728 1.00 98.19 232 ILE A O 1
ATOM 1810 N N . PRO A 1 233 ? 23.912 5.367 -9.507 1.00 97.38 233 PRO A N 1
ATOM 1811 C CA . PRO A 1 233 ? 23.522 4.763 -8.237 1.00 97.38 233 PRO A CA 1
ATOM 1812 C C . PRO A 1 233 ? 24.669 4.778 -7.225 1.00 97.38 233 PRO A C 1
ATOM 1814 O O . PRO A 1 233 ? 25.753 4.281 -7.518 1.00 97.38 233 PRO A O 1
ATOM 1817 N N . VAL A 1 234 ? 24.429 5.256 -6.006 1.00 96.94 234 VAL A N 1
ATOM 1818 C CA . VAL A 1 234 ? 25.411 5.258 -4.909 1.00 96.94 234 VAL A CA 1
ATOM 1819 C C . VAL A 1 234 ? 24.863 4.576 -3.655 1.00 96.94 234 VAL A C 1
ATOM 1821 O O . VAL A 1 234 ? 23.655 4.402 -3.481 1.00 96.94 234 VAL A O 1
ATOM 1824 N N . SER A 1 235 ? 25.759 4.185 -2.745 1.00 95.12 235 SER A N 1
ATOM 1825 C CA . SER A 1 235 ? 25.355 3.641 -1.441 1.00 95.12 235 SER A CA 1
ATOM 1826 C C . SER A 1 235 ? 24.522 4.659 -0.668 1.00 95.12 235 SER A C 1
ATOM 1828 O O . SER A 1 235 ? 24.996 5.751 -0.367 1.00 95.12 235 SER A O 1
ATOM 1830 N N . THR A 1 236 ? 23.305 4.275 -0.303 1.00 86.38 236 THR A N 1
ATOM 1831 C CA . THR A 1 236 ? 22.379 5.104 0.470 1.00 86.38 236 THR A CA 1
ATOM 1832 C C . THR A 1 236 ? 21.972 4.344 1.736 1.00 86.38 236 THR A C 1
ATOM 1834 O O . THR A 1 236 ? 21.105 3.464 1.668 1.00 86.38 236 THR A O 1
ATOM 1837 N N . PRO A 1 237 ? 22.598 4.616 2.897 1.00 82.44 237 PRO A N 1
ATOM 1838 C CA . PRO A 1 237 ? 22.219 3.997 4.166 1.00 82.44 237 PRO A CA 1
ATOM 1839 C C . PRO A 1 237 ? 20.727 4.167 4.468 1.00 82.44 237 PRO A C 1
ATOM 1841 O O . PRO A 1 237 ? 20.158 5.229 4.241 1.00 82.44 237 PRO A O 1
ATOM 1844 N N . GLY A 1 238 ? 20.081 3.100 4.943 1.00 73.44 238 GLY A N 1
ATOM 1845 C CA . GLY A 1 238 ? 18.637 3.087 5.207 1.00 73.44 238 GLY A CA 1
ATOM 1846 C C . GLY A 1 238 ? 17.745 2.865 3.978 1.00 73.44 238 GLY A C 1
ATOM 1847 O O . GLY A 1 238 ? 16.562 2.597 4.155 1.00 73.44 238 GLY A O 1
ATOM 1848 N N . ALA A 1 239 ? 18.287 2.897 2.752 1.00 76.38 239 ALA A N 1
ATOM 1849 C CA . ALA A 1 239 ? 17.520 2.636 1.529 1.00 76.38 239 ALA A CA 1
ATOM 1850 C C . ALA A 1 239 ? 18.146 1.559 0.627 1.00 76.38 239 ALA A C 1
ATOM 1852 O O . ALA A 1 239 ? 17.478 0.584 0.283 1.00 76.38 239 ALA A O 1
ATOM 1853 N N . ALA A 1 240 ? 19.415 1.706 0.242 1.00 83.38 240 ALA A N 1
ATOM 1854 C CA . ALA A 1 240 ? 20.123 0.775 -0.636 1.00 83.38 240 ALA A CA 1
ATOM 1855 C C . ALA A 1 240 ? 21.645 0.873 -0.427 1.00 83.38 240 ALA A C 1
ATOM 1857 O O . ALA A 1 240 ? 22.304 1.729 -1.008 1.00 83.38 240 ALA A O 1
ATOM 1858 N N . LEU A 1 241 ? 22.228 -0.012 0.389 1.00 84.44 241 LEU A N 1
ATOM 1859 C CA . LEU A 1 241 ? 23.682 -0.030 0.644 1.00 84.44 241 LEU A CA 1
ATOM 1860 C C . LEU A 1 241 ? 24.498 -0.527 -0.566 1.00 84.44 241 LEU A C 1
ATOM 1862 O O . LEU A 1 241 ? 25.615 -0.070 -0.816 1.00 84.44 241 LEU A O 1
ATOM 1866 N N . ASN A 1 242 ? 23.918 -1.454 -1.332 1.00 91.81 242 ASN A N 1
ATOM 1867 C CA . ASN A 1 242 ? 24.527 -2.069 -2.510 1.00 91.81 242 ASN A CA 1
ATOM 1868 C C . ASN A 1 242 ? 23.532 -2.041 -3.683 1.0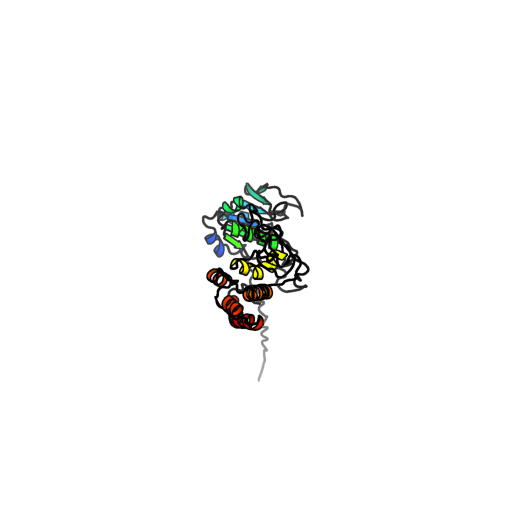0 91.81 242 ASN A C 1
ATOM 1870 O O . ASN A 1 242 ? 22.963 -3.080 -4.020 1.00 91.81 242 ASN A O 1
ATOM 1874 N N . PRO A 1 243 ? 23.234 -0.860 -4.257 1.00 93.75 243 PRO A N 1
ATOM 1875 C CA . PRO A 1 243 ? 22.312 -0.773 -5.383 1.00 93.75 243 PRO A CA 1
ATOM 1876 C C . PRO A 1 243 ? 22.876 -1.480 -6.632 1.00 93.75 243 PRO A C 1
ATOM 1878 O O . PRO A 1 243 ? 24.098 -1.534 -6.805 1.00 93.75 243 PRO A O 1
ATOM 1881 N N . PRO A 1 244 ? 22.016 -1.993 -7.534 1.00 93.88 244 PRO A N 1
ATOM 1882 C CA . PRO A 1 244 ? 22.451 -2.495 -8.834 1.00 93.88 244 PRO A CA 1
ATOM 1883 C C . PRO A 1 244 ? 23.266 -1.448 -9.600 1.00 93.88 244 PRO A C 1
ATOM 1885 O O . PRO A 1 244 ? 22.875 -0.283 -9.669 1.00 93.88 244 PRO A O 1
ATOM 1888 N N . LEU A 1 245 ? 24.392 -1.887 -10.175 1.00 96.94 245 LEU A N 1
ATOM 1889 C CA . LEU A 1 245 ? 25.331 -1.046 -10.930 1.00 96.94 245 LEU A CA 1
ATOM 1890 C C . LEU A 1 245 ? 25.853 0.171 -10.135 1.00 96.94 245 LEU A C 1
ATOM 1892 O O . LEU A 1 245 ? 26.058 1.247 -10.692 1.00 96.94 245 LEU A O 1
ATOM 1896 N N . LYS A 1 246 ? 26.076 -0.012 -8.827 1.00 97.44 246 LYS A N 1
ATOM 1897 C CA . LYS A 1 246 ? 26.677 0.985 -7.932 1.00 97.44 246 LYS A CA 1
ATOM 1898 C C . LYS A 1 246 ? 27.941 1.621 -8.530 1.00 97.44 246 LYS A C 1
ATOM 1900 O O . LYS A 1 246 ? 28.796 0.917 -9.066 1.00 97.44 246 LYS A O 1
ATOM 1905 N N . ASP A 1 247 ? 28.043 2.939 -8.387 1.00 97.94 247 ASP A N 1
ATOM 1906 C CA . ASP A 1 247 ? 29.159 3.798 -8.795 1.00 97.94 247 ASP A CA 1
ATOM 1907 C C . ASP A 1 247 ? 29.443 3.794 -10.313 1.00 97.94 247 ASP A C 1
ATOM 1909 O O . ASP A 1 247 ? 30.496 4.253 -10.758 1.00 97.94 247 ASP A O 1
ATOM 1913 N N . LYS A 1 248 ? 28.496 3.312 -11.131 1.00 97.69 248 LYS A N 1
ATOM 1914 C CA . LYS A 1 248 ? 28.571 3.356 -12.596 1.00 97.69 248 LYS A CA 1
ATOM 1915 C C . LYS A 1 248 ? 27.654 4.428 -13.171 1.00 97.69 248 LYS A C 1
ATOM 1917 O O . LYS A 1 248 ? 26.527 4.602 -12.717 1.00 97.69 248 LYS A O 1
ATOM 1922 N N . GLN A 1 249 ? 28.126 5.094 -14.222 1.00 97.69 249 GLN A N 1
ATOM 1923 C CA . GLN A 1 249 ? 27.299 5.968 -15.047 1.00 97.69 249 GLN A CA 1
ATOM 1924 C C . GLN A 1 249 ? 26.324 5.124 -15.870 1.00 97.69 249 GLN A C 1
ATOM 1926 O O . GLN A 1 249 ? 26.749 4.294 -16.673 1.00 97.69 249 GLN A O 1
ATOM 1931 N N . LEU A 1 250 ? 25.029 5.344 -15.661 1.00 98.19 250 LEU A N 1
ATOM 1932 C CA . LEU A 1 250 ? 23.951 4.663 -16.370 1.00 98.19 250 LEU A CA 1
ATOM 1933 C C . LEU A 1 250 ? 23.243 5.630 -17.298 1.00 98.19 250 LEU A C 1
ATOM 1935 O O . LEU A 1 250 ? 23.116 6.808 -16.967 1.00 98.19 250 LEU A O 1
ATOM 1939 N N . TYR A 1 251 ? 22.747 5.105 -18.411 1.00 97.69 251 TYR A N 1
ATOM 1940 C CA . TYR A 1 251 ? 21.945 5.839 -19.382 1.00 97.69 251 TYR A CA 1
ATOM 1941 C C . TYR A 1 251 ? 20.634 5.092 -19.640 1.00 97.69 251 TYR A C 1
ATOM 1943 O O . TYR A 1 251 ? 20.609 3.854 -19.625 1.00 97.69 251 TYR A O 1
ATOM 1951 N N . GLY A 1 252 ? 19.537 5.818 -19.849 1.00 95.81 252 GLY A N 1
ATOM 1952 C CA . GLY A 1 252 ? 18.228 5.206 -20.068 1.00 95.81 252 GLY A CA 1
ATOM 1953 C C . GLY A 1 252 ? 17.060 6.171 -19.905 1.00 95.81 252 GLY A C 1
ATOM 1954 O O . GLY A 1 252 ? 17.133 7.313 -20.334 1.00 95.81 252 GLY A O 1
ATOM 1955 N N . GLU A 1 253 ? 15.958 5.701 -19.330 1.00 96.12 253 GLU A N 1
ATOM 1956 C CA . GLU A 1 253 ? 14.682 6.423 -19.314 1.00 96.12 253 GLU A CA 1
ATOM 1957 C C . GLU A 1 253 ? 14.486 7.226 -18.024 1.00 96.12 253 GLU A C 1
ATOM 1959 O O . GLU A 1 253 ? 14.609 6.686 -16.919 1.00 96.12 253 GLU A O 1
ATOM 1964 N N . ASP A 1 254 ? 14.099 8.497 -18.171 1.00 97.38 254 ASP A N 1
ATOM 1965 C CA . ASP A 1 254 ? 13.589 9.330 -17.081 1.00 97.38 254 ASP A CA 1
ATOM 1966 C C . ASP A 1 254 ? 12.063 9.217 -16.988 1.00 97.38 254 ASP A C 1
ATOM 1968 O O . ASP A 1 254 ? 11.332 9.697 -17.855 1.00 97.38 254 ASP A O 1
ATOM 1972 N N . LEU A 1 255 ? 11.569 8.594 -15.919 1.00 96.75 255 LEU A N 1
ATOM 1973 C CA . LEU A 1 255 ? 10.141 8.363 -15.690 1.00 96.75 255 LEU A CA 1
ATOM 1974 C C . LEU A 1 255 ? 9.612 9.193 -14.510 1.00 96.75 255 LEU A C 1
ATOM 1976 O O . LEU A 1 255 ? 8.511 8.950 -14.013 1.00 96.75 255 LEU A O 1
ATOM 1980 N N . ARG A 1 256 ? 10.363 10.196 -14.041 1.00 96.06 256 ARG A N 1
ATOM 1981 C CA . ARG A 1 256 ? 9.994 10.992 -12.857 1.00 96.06 256 ARG A CA 1
ATOM 1982 C C . ARG A 1 256 ? 8.743 11.846 -13.055 1.00 96.06 256 ARG A C 1
ATOM 1984 O O . ARG A 1 256 ? 8.136 12.242 -12.070 1.00 96.06 256 ARG A O 1
ATOM 1991 N N . GLN A 1 257 ? 8.375 12.147 -14.300 1.00 93.81 257 GLN A N 1
ATOM 1992 C CA . GLN A 1 257 ? 7.264 13.047 -14.642 1.00 93.81 257 GLN A CA 1
ATOM 1993 C C . GLN A 1 257 ? 6.296 12.436 -15.670 1.00 93.81 257 GLN A C 1
ATOM 1995 O O . GLN A 1 257 ? 5.611 13.161 -16.391 1.00 93.81 257 GLN A O 1
ATOM 2000 N N . VAL A 1 258 ? 6.239 11.103 -15.774 1.00 91.38 258 VAL A N 1
ATOM 2001 C CA . VAL A 1 258 ? 5.332 10.431 -16.719 1.00 91.38 258 VAL A CA 1
ATOM 2002 C C . VAL A 1 258 ? 3.972 10.163 -16.087 1.00 91.38 258 VAL A C 1
ATOM 2004 O O . VAL A 1 258 ? 3.882 9.697 -14.950 1.00 91.38 258 VAL A O 1
ATOM 2007 N N . ALA A 1 259 ? 2.906 10.398 -16.848 1.00 86.81 259 ALA A N 1
ATOM 2008 C CA . ALA A 1 259 ? 1.573 9.953 -16.471 1.00 86.81 259 ALA A CA 1
ATOM 2009 C C . ALA A 1 259 ? 1.469 8.436 -16.677 1.00 86.81 259 ALA A C 1
ATOM 2011 O O . ALA A 1 259 ? 1.641 7.942 -17.791 1.00 86.81 259 ALA A O 1
ATOM 2012 N N . THR A 1 260 ? 1.196 7.696 -15.606 1.00 80.12 260 THR A N 1
ATOM 2013 C CA . THR A 1 260 ? 0.993 6.247 -15.655 1.00 80.12 260 THR A CA 1
ATOM 2014 C C . THR A 1 260 ? -0.069 5.836 -14.650 1.00 80.12 260 THR A C 1
ATOM 2016 O O . THR A 1 260 ? -0.070 6.317 -13.517 1.00 80.12 260 THR A O 1
ATOM 2019 N N . ASP A 1 261 ? -0.930 4.910 -15.064 1.00 72.12 261 ASP A N 1
ATOM 2020 C CA . ASP A 1 261 ? -1.936 4.287 -14.215 1.00 72.12 261 ASP A CA 1
ATOM 2021 C C . ASP A 1 261 ? -1.858 2.763 -14.387 1.00 72.12 261 ASP A C 1
ATOM 2023 O O . ASP A 1 261 ? -2.123 2.214 -15.458 1.00 72.12 261 ASP A O 1
ATOM 2027 N N . GLY A 1 262 ? -1.474 2.070 -13.314 1.00 80.81 262 GLY A N 1
ATOM 2028 C CA . GLY A 1 262 ? -1.373 0.612 -13.284 1.00 80.81 262 GLY A CA 1
ATOM 2029 C C . GLY A 1 262 ? -0.161 0.025 -14.021 1.00 80.81 262 GLY A C 1
ATOM 2030 O O . GLY A 1 262 ? 0.855 0.682 -14.241 1.00 80.81 262 GLY A O 1
ATOM 2031 N N . LEU A 1 263 ? -0.264 -1.267 -14.347 1.00 89.94 263 LEU A N 1
ATOM 2032 C CA . LEU A 1 263 ? 0.788 -2.042 -15.009 1.00 89.94 263 LEU A CA 1
ATOM 2033 C C . LEU A 1 263 ? 0.841 -1.752 -16.519 1.00 89.94 263 LEU A C 1
ATOM 2035 O O . LEU A 1 263 ? -0.108 -2.064 -17.250 1.00 89.94 263 LEU A O 1
ATOM 2039 N N . THR A 1 264 ? 1.991 -1.280 -16.997 1.00 93.25 264 THR A N 1
ATOM 2040 C CA . THR A 1 264 ? 2.341 -1.191 -18.420 1.00 93.25 264 THR A CA 1
ATOM 2041 C C . THR A 1 264 ? 3.468 -2.163 -18.773 1.00 93.25 264 THR A C 1
ATOM 2043 O O . THR A 1 264 ? 4.460 -2.269 -18.053 1.00 93.25 264 THR A O 1
ATOM 2046 N N . LEU A 1 265 ? 3.323 -2.883 -19.891 1.00 95.69 265 LEU A N 1
ATOM 2047 C CA . LEU A 1 265 ? 4.367 -3.785 -20.397 1.00 95.69 265 LEU A CA 1
ATOM 2048 C C . LEU A 1 265 ? 5.349 -3.076 -21.335 1.00 95.69 265 LEU A C 1
ATOM 2050 O O . LEU A 1 265 ? 6.400 -3.633 -21.655 1.00 95.69 265 LEU A O 1
ATOM 2054 N N . ALA A 1 266 ? 5.039 -1.843 -21.745 1.00 94.75 266 ALA A N 1
ATOM 2055 C CA . ALA A 1 266 ? 5.791 -1.112 -22.756 1.00 94.75 266 ALA A CA 1
ATOM 2056 C C . ALA A 1 266 ? 7.283 -0.974 -22.412 1.00 94.75 266 ALA A C 1
ATOM 2058 O O . ALA A 1 266 ? 8.124 -1.116 -23.298 1.00 94.75 266 ALA A O 1
ATOM 2059 N N . TYR A 1 267 ? 7.624 -0.746 -21.137 1.00 96.12 267 TYR A N 1
ATOM 2060 C CA . TYR A 1 267 ? 9.019 -0.627 -20.701 1.00 96.12 267 TYR A CA 1
ATOM 2061 C C . TYR A 1 267 ? 9.780 -1.947 -20.865 1.00 96.12 267 TYR A C 1
ATOM 2063 O O . TYR A 1 267 ? 10.831 -1.972 -21.503 1.00 96.12 267 TYR A O 1
ATOM 2071 N N . LEU A 1 268 ? 9.240 -3.055 -20.340 1.00 96.25 268 LEU A N 1
ATOM 2072 C CA . LEU A 1 268 ? 9.862 -4.380 -20.461 1.00 96.25 268 LEU A CA 1
ATOM 2073 C C . LEU A 1 268 ? 10.038 -4.779 -21.923 1.00 96.25 268 LEU A C 1
ATOM 2075 O O . LEU A 1 268 ? 11.102 -5.250 -22.307 1.00 96.25 268 LEU A O 1
ATOM 2079 N N . MET A 1 269 ? 9.011 -4.564 -22.746 1.00 97.12 269 MET A N 1
ATOM 2080 C CA . MET A 1 269 ? 9.057 -4.914 -24.163 1.00 97.12 269 MET A CA 1
ATOM 2081 C C . MET A 1 269 ? 10.094 -4.083 -24.924 1.00 97.12 269 MET A C 1
ATOM 2083 O O . MET A 1 269 ? 10.848 -4.634 -25.726 1.00 97.12 269 MET A O 1
ATOM 2087 N N . ARG A 1 270 ? 10.184 -2.776 -24.648 1.00 96.50 270 ARG A N 1
ATOM 2088 C CA . ARG A 1 270 ? 11.180 -1.891 -25.268 1.00 96.50 270 ARG A CA 1
ATOM 2089 C C . ARG A 1 270 ? 12.603 -2.306 -24.904 1.00 96.50 270 ARG A C 1
ATOM 2091 O O . ARG A 1 270 ? 13.443 -2.459 -25.789 1.00 96.50 270 ARG A O 1
ATOM 2098 N N . TRP A 1 271 ? 12.871 -2.539 -23.621 1.00 97.69 271 TRP A N 1
ATOM 2099 C CA . TRP A 1 271 ? 14.194 -2.979 -23.181 1.00 97.69 271 TRP A CA 1
ATOM 2100 C C . TRP A 1 271 ? 14.519 -4.400 -23.637 1.00 97.69 271 TRP A C 1
ATOM 2102 O O . TRP A 1 271 ? 15.665 -4.657 -23.990 1.00 97.69 271 TRP A O 1
ATOM 2112 N N . GLN A 1 272 ? 13.537 -5.299 -23.740 1.00 97.56 272 GLN A N 1
ATOM 2113 C CA . GLN A 1 272 ? 13.741 -6.628 -24.324 1.00 97.56 272 GLN A CA 1
ATOM 2114 C C . GLN A 1 272 ? 14.216 -6.518 -25.776 1.00 97.56 272 GLN A C 1
ATOM 2116 O O . GLN A 1 272 ? 15.182 -7.176 -26.157 1.00 97.56 272 GLN A O 1
ATOM 2121 N N . GLN A 1 273 ? 13.570 -5.669 -26.580 1.00 96.31 273 GLN A N 1
ATOM 2122 C CA . GLN A 1 273 ? 13.977 -5.430 -27.966 1.00 96.31 273 GLN A CA 1
ATOM 2123 C C . GLN A 1 273 ? 15.393 -4.849 -28.047 1.00 96.31 273 GLN A C 1
ATOM 2125 O O . GLN A 1 273 ? 16.189 -5.301 -28.869 1.00 96.31 273 GLN A O 1
ATOM 2130 N N . LEU A 1 274 ? 15.731 -3.901 -27.167 1.00 96.62 274 LEU A N 1
ATOM 2131 C CA . LEU A 1 274 ? 17.060 -3.288 -27.135 1.00 96.62 274 LEU A CA 1
ATOM 2132 C C . LEU A 1 274 ? 18.157 -4.271 -26.695 1.00 96.62 274 LEU A C 1
ATOM 2134 O O . LEU A 1 274 ? 19.250 -4.277 -27.259 1.00 96.62 274 LEU A O 1
ATOM 2138 N N . PHE A 1 275 ? 17.886 -5.132 -25.714 1.00 97.75 275 PHE A N 1
ATOM 2139 C CA . PHE A 1 275 ? 18.814 -6.196 -25.327 1.00 97.75 275 PHE A CA 1
ATOM 2140 C C . PHE A 1 275 ? 18.998 -7.205 -26.467 1.00 97.75 275 PHE A C 1
ATOM 2142 O O . PHE A 1 275 ? 20.134 -7.549 -26.800 1.00 97.75 275 PHE A O 1
ATOM 2149 N N . ALA A 1 276 ? 17.907 -7.608 -27.126 1.00 96.69 276 ALA A N 1
ATOM 2150 C CA . ALA A 1 276 ? 17.950 -8.518 -28.265 1.00 96.69 276 ALA A CA 1
ATOM 2151 C C . ALA A 1 276 ? 18.737 -7.937 -29.455 1.00 96.69 276 ALA A C 1
ATOM 2153 O O . ALA A 1 276 ? 19.530 -8.659 -30.060 1.00 96.69 276 ALA A O 1
ATOM 2154 N N . SER A 1 277 ? 18.605 -6.636 -29.754 1.00 96.94 277 SER A N 1
ATOM 2155 C CA . SER A 1 277 ? 19.365 -5.981 -30.834 1.00 96.94 277 SER A CA 1
ATOM 2156 C C . SER A 1 277 ? 20.875 -5.947 -30.576 1.00 96.94 277 SER A C 1
ATOM 2158 O O . SER A 1 277 ? 21.657 -5.850 -31.517 1.00 96.94 277 SER A O 1
ATOM 2160 N N . HIS A 1 278 ? 21.288 -6.054 -29.311 1.00 97.31 278 HIS A N 1
ATOM 2161 C CA . HIS A 1 278 ? 22.687 -6.169 -28.892 1.00 97.31 278 HIS A CA 1
ATOM 2162 C C . HIS A 1 278 ? 23.110 -7.620 -28.609 1.00 97.31 278 HIS A C 1
ATOM 2164 O O . HIS A 1 278 ? 24.166 -7.840 -28.014 1.00 97.31 278 HIS A O 1
ATOM 2170 N N . ALA A 1 279 ? 22.298 -8.609 -29.003 1.00 97.06 279 ALA A N 1
ATOM 2171 C CA . ALA A 1 279 ? 22.519 -10.031 -28.738 1.00 97.06 279 ALA A CA 1
ATOM 2172 C C . ALA A 1 279 ? 22.748 -10.352 -27.244 1.00 97.06 279 ALA A C 1
ATOM 2174 O O . ALA A 1 279 ? 23.559 -11.212 -26.892 1.00 97.06 279 ALA A O 1
ATOM 2175 N N . LYS A 1 280 ? 22.035 -9.653 -26.351 1.00 97.25 280 LYS A N 1
ATOM 2176 C CA . LYS A 1 280 ? 22.057 -9.877 -24.901 1.00 97.25 280 LYS A CA 1
ATOM 2177 C C . LYS A 1 280 ? 20.717 -10.382 -24.381 1.00 97.25 280 LYS A C 1
ATOM 2179 O O . LYS A 1 280 ? 19.667 -10.153 -24.971 1.00 97.25 280 LYS A O 1
ATOM 2184 N N . VAL A 1 281 ? 20.771 -11.036 -23.223 1.00 96.94 281 VAL A N 1
ATOM 2185 C CA . VAL A 1 281 ? 19.599 -11.533 -22.494 1.00 96.94 281 VAL A CA 1
ATOM 2186 C C . VAL A 1 281 ? 19.198 -10.512 -21.432 1.00 96.94 281 VAL A C 1
ATOM 2188 O O . VAL A 1 281 ? 20.032 -10.135 -20.609 1.00 96.94 281 VAL A O 1
ATOM 2191 N N . LEU A 1 282 ? 17.936 -10.073 -21.444 1.00 97.69 282 LEU A N 1
ATOM 2192 C CA . LEU A 1 282 ? 17.398 -9.153 -20.436 1.00 97.69 282 LEU A CA 1
ATOM 2193 C C . LEU A 1 282 ? 17.102 -9.874 -19.112 1.00 97.69 282 LEU A C 1
ATOM 2195 O O . LEU A 1 282 ? 17.518 -9.419 -18.051 1.00 97.69 282 LEU A O 1
ATOM 2199 N N . PHE A 1 283 ? 16.405 -11.011 -19.160 1.00 97.50 283 PHE A N 1
ATOM 2200 C CA . PHE A 1 283 ? 16.000 -11.767 -17.971 1.00 97.50 283 PHE A CA 1
ATOM 2201 C C . PHE A 1 283 ? 17.125 -12.679 -17.464 1.00 97.50 283 PHE A C 1
ATOM 2203 O O . PHE A 1 283 ? 17.047 -13.904 -17.535 1.00 97.50 283 PHE A O 1
ATOM 2210 N N . THR A 1 284 ? 18.197 -12.085 -16.937 1.00 96.75 284 THR A N 1
ATOM 2211 C CA . THR A 1 284 ? 19.339 -12.836 -16.383 1.00 96.75 284 THR A CA 1
ATOM 2212 C C . THR A 1 284 ? 18.986 -13.640 -15.129 1.00 96.75 284 THR A C 1
ATOM 2214 O O . THR A 1 284 ? 19.716 -14.563 -14.777 1.00 96.75 284 THR A O 1
ATOM 2217 N N . ALA A 1 285 ? 17.874 -13.312 -14.461 1.00 96.56 285 ALA A N 1
ATOM 2218 C CA . ALA A 1 285 ? 17.325 -14.053 -13.328 1.00 96.56 285 ALA A CA 1
ATOM 2219 C C . ALA A 1 285 ? 15.903 -14.570 -13.637 1.00 96.56 285 ALA A C 1
ATOM 2221 O O . ALA A 1 285 ? 14.936 -14.181 -12.982 1.00 96.56 285 ALA A O 1
ATOM 2222 N N . ALA A 1 286 ? 15.773 -15.445 -14.641 1.00 96.75 286 ALA A N 1
ATOM 2223 C CA . ALA A 1 286 ? 14.492 -15.976 -15.129 1.00 96.75 286 ALA A CA 1
ATOM 2224 C C . ALA A 1 286 ? 13.582 -16.538 -14.017 1.00 96.75 286 ALA A C 1
ATOM 2226 O O . ALA A 1 286 ? 12.437 -16.113 -13.897 1.00 96.75 286 ALA A O 1
ATOM 2227 N N . ASP A 1 287 ? 14.107 -17.393 -13.133 1.00 97.06 287 ASP A N 1
ATOM 2228 C CA . ASP A 1 287 ? 13.333 -17.955 -12.013 1.00 97.06 287 ASP A CA 1
ATOM 2229 C C . ASP A 1 287 ? 12.782 -16.877 -11.067 1.00 97.06 287 ASP A C 1
ATOM 2231 O O . ASP A 1 287 ? 11.740 -17.061 -10.436 1.00 97.06 287 ASP A O 1
ATOM 2235 N N . PHE A 1 288 ? 13.492 -15.753 -10.923 1.00 96.38 288 PHE A N 1
ATOM 2236 C CA . PHE A 1 288 ? 13.026 -14.638 -10.105 1.00 96.38 288 PHE A CA 1
ATOM 2237 C C . PHE A 1 288 ? 11.964 -13.815 -10.835 1.00 96.38 288 PHE A C 1
ATOM 2239 O O . PHE A 1 288 ? 10.957 -13.468 -10.222 1.00 96.38 288 PHE A O 1
ATOM 2246 N N . MET A 1 289 ? 12.123 -13.585 -12.142 1.00 97.25 289 MET A N 1
ATOM 2247 C CA . MET A 1 289 ? 11.083 -12.965 -12.970 1.00 97.25 289 MET A CA 1
ATOM 2248 C C . MET A 1 289 ? 9.770 -13.755 -12.895 1.00 97.25 289 MET A C 1
ATOM 2250 O O . MET A 1 289 ? 8.707 -13.177 -12.672 1.00 97.25 289 MET A O 1
ATOM 2254 N N . ASP A 1 290 ? 9.851 -15.080 -13.003 1.00 96.44 290 ASP A N 1
ATOM 2255 C CA . ASP A 1 290 ? 8.679 -15.957 -12.992 1.00 96.44 290 ASP A CA 1
ATOM 2256 C C . ASP A 1 290 ? 7.992 -15.948 -11.615 1.00 96.44 290 ASP A C 1
ATOM 2258 O O . ASP A 1 290 ? 6.763 -15.981 -11.526 1.00 96.44 290 ASP A O 1
ATOM 2262 N N . LYS A 1 291 ? 8.769 -15.810 -10.530 1.00 91.06 291 LYS A N 1
ATOM 2263 C CA . LYS A 1 291 ? 8.240 -15.588 -9.172 1.00 91.06 291 LYS A CA 1
ATOM 2264 C C . LYS A 1 291 ? 7.545 -14.237 -9.029 1.00 91.06 291 LYS A C 1
ATOM 2266 O O . LYS A 1 291 ? 6.460 -14.196 -8.459 1.00 91.06 291 LYS A O 1
ATOM 2271 N N . LEU A 1 292 ? 8.138 -13.155 -9.540 1.00 86.94 292 LEU A N 1
ATOM 2272 C CA . LEU A 1 292 ? 7.533 -11.817 -9.508 1.00 86.94 292 LEU A CA 1
ATOM 2273 C C . LEU A 1 292 ? 6.211 -11.783 -10.287 1.00 86.94 292 LEU A C 1
ATOM 2275 O O . LEU A 1 292 ? 5.234 -11.201 -9.825 1.00 86.94 292 LEU A O 1
ATOM 2279 N N . ALA A 1 293 ? 6.168 -12.429 -11.453 1.00 92.00 293 ALA A N 1
ATOM 2280 C CA . ALA A 1 293 ? 4.976 -12.506 -12.296 1.00 92.00 293 ALA A CA 1
ATOM 2281 C C . ALA A 1 293 ? 3.940 -13.536 -11.807 1.00 92.00 293 ALA A C 1
ATOM 2283 O O . ALA A 1 293 ? 2.789 -13.509 -12.245 1.00 92.00 293 ALA A O 1
ATOM 2284 N N . GLY A 1 294 ? 4.339 -14.465 -10.933 1.00 91.81 294 GLY A N 1
ATOM 2285 C CA . GLY A 1 294 ? 3.523 -15.603 -10.506 1.00 91.81 294 GLY A CA 1
ATOM 2286 C C . GLY A 1 294 ? 3.333 -16.679 -11.587 1.00 91.81 294 GLY A C 1
ATOM 2287 O O . GLY A 1 294 ? 2.477 -17.551 -11.437 1.00 91.81 294 GLY A O 1
ATOM 2288 N N . THR A 1 295 ? 4.085 -16.610 -12.689 1.00 94.94 295 THR A N 1
ATOM 2289 C CA . THR A 1 295 ? 4.078 -17.554 -13.818 1.00 94.94 295 THR A CA 1
ATOM 2290 C C . THR A 1 295 ? 5.259 -17.271 -14.751 1.00 94.94 295 THR A C 1
ATOM 2292 O O . THR A 1 295 ? 5.677 -16.126 -14.903 1.00 94.94 295 THR A O 1
ATOM 2295 N N . ASP A 1 296 ? 5.742 -18.297 -15.447 1.00 97.50 296 ASP A N 1
ATOM 2296 C CA . ASP A 1 296 ? 6.725 -18.193 -16.535 1.00 97.50 296 ASP A CA 1
ATOM 2297 C C . ASP A 1 296 ? 6.172 -17.584 -17.833 1.00 97.50 296 ASP A C 1
ATOM 2299 O O . ASP A 1 296 ? 6.924 -17.075 -18.668 1.00 97.50 296 ASP A O 1
ATOM 2303 N N . LYS A 1 297 ? 4.847 -17.604 -18.012 1.00 97.62 297 LYS A N 1
ATOM 2304 C CA . LYS A 1 297 ? 4.189 -17.191 -19.257 1.00 97.62 297 LYS A CA 1
ATOM 2305 C C . LYS A 1 297 ? 4.559 -15.774 -19.671 1.00 97.62 297 LYS A C 1
ATOM 2307 O O . LYS A 1 297 ? 4.913 -15.580 -20.827 1.00 97.62 297 LYS A O 1
ATOM 2312 N N . LEU A 1 298 ? 4.530 -14.815 -18.743 1.00 96.88 298 LEU A N 1
ATOM 2313 C CA . LEU A 1 298 ? 4.822 -13.414 -19.056 1.00 96.88 298 LEU A CA 1
ATOM 2314 C C . LEU A 1 298 ? 6.221 -13.261 -19.667 1.00 96.88 298 LEU A C 1
ATOM 2316 O O . LEU A 1 298 ? 6.362 -12.683 -20.744 1.00 96.88 298 LEU A O 1
ATOM 2320 N N . ARG A 1 299 ? 7.243 -13.821 -19.010 1.00 97.81 299 ARG A N 1
ATOM 2321 C CA . ARG A 1 299 ? 8.627 -13.782 -19.493 1.00 97.81 299 ARG A CA 1
ATOM 2322 C C . ARG A 1 299 ? 8.754 -14.462 -20.855 1.00 97.81 299 ARG A C 1
ATOM 2324 O O . ARG A 1 299 ? 9.268 -13.850 -21.786 1.00 97.81 299 ARG A O 1
ATOM 2331 N N . LEU A 1 300 ? 8.238 -15.685 -20.989 1.00 98.06 300 LEU A N 1
ATOM 2332 C CA . LEU A 1 300 ? 8.335 -16.465 -22.226 1.00 98.06 300 LEU A CA 1
ATOM 2333 C C . LEU A 1 300 ? 7.624 -15.791 -23.408 1.00 98.06 300 LEU A C 1
ATOM 2335 O O . LEU A 1 300 ? 8.105 -15.861 -24.537 1.00 98.06 300 LEU A O 1
ATOM 2339 N N . GLN A 1 301 ? 6.489 -15.130 -23.172 1.00 98.38 301 GLN A N 1
ATOM 2340 C CA . GLN A 1 301 ? 5.774 -14.378 -24.206 1.00 98.38 301 GLN A CA 1
ATOM 2341 C C . GLN A 1 301 ? 6.559 -13.130 -24.636 1.00 98.38 301 GLN A C 1
ATOM 2343 O O . GLN A 1 301 ? 6.657 -12.860 -25.833 1.00 98.38 301 GLN A O 1
ATOM 2348 N N . ILE A 1 302 ? 7.167 -12.407 -23.687 1.00 97.56 302 ILE A N 1
ATOM 2349 C CA . ILE A 1 302 ? 8.034 -11.256 -23.986 1.00 97.56 302 ILE A CA 1
ATOM 2350 C C . ILE A 1 302 ? 9.276 -11.701 -24.775 1.00 97.56 302 ILE A C 1
ATOM 2352 O O . ILE A 1 302 ? 9.604 -11.089 -25.789 1.00 97.56 302 ILE A O 1
ATOM 2356 N N . GLU A 1 303 ? 9.944 -12.781 -24.359 1.00 96.38 303 GLU A N 1
ATOM 2357 C CA . GLU A 1 303 ? 11.121 -13.336 -25.049 1.00 96.38 303 GLU A CA 1
ATOM 2358 C C . GLU A 1 303 ? 10.796 -13.815 -26.468 1.00 96.38 303 GLU A C 1
ATOM 2360 O O . GLU A 1 303 ? 11.602 -13.634 -27.380 1.00 96.38 303 GLU A O 1
ATOM 2365 N N . ARG A 1 304 ? 9.602 -14.386 -26.669 1.00 96.75 304 ARG A N 1
ATOM 2366 C CA . ARG A 1 304 ? 9.105 -14.809 -27.985 1.00 96.75 304 ARG A CA 1
ATOM 2367 C C . ARG A 1 304 ? 8.745 -13.634 -28.902 1.00 96.75 304 ARG A C 1
ATOM 2369 O O . ARG A 1 304 ? 8.658 -13.827 -30.113 1.00 96.75 304 ARG A O 1
ATOM 2376 N N . GLY A 1 305 ? 8.560 -12.436 -28.347 1.00 96.31 305 GLY A N 1
ATOM 2377 C CA . GLY A 1 305 ? 8.159 -11.246 -29.096 1.00 96.31 305 GLY A CA 1
ATOM 2378 C C . GLY A 1 305 ? 6.651 -11.138 -29.326 1.00 96.31 305 GLY A C 1
ATOM 2379 O O . GLY A 1 305 ? 6.231 -10.523 -30.306 1.00 96.31 305 GLY A O 1
ATOM 2380 N N . ASP A 1 306 ? 5.831 -11.726 -28.450 1.00 97.56 306 ASP A N 1
ATOM 2381 C CA . ASP A 1 306 ? 4.382 -11.529 -28.485 1.00 97.56 306 ASP A CA 1
ATOM 2382 C C . ASP A 1 306 ? 4.038 -10.040 -28.314 1.00 97.56 306 ASP A C 1
ATOM 2384 O O . ASP A 1 306 ? 4.685 -9.302 -27.566 1.00 97.56 306 ASP A O 1
ATOM 2388 N N . SER A 1 307 ? 2.977 -9.590 -28.982 1.00 97.12 307 SER A N 1
ATOM 2389 C CA . SER A 1 307 ? 2.453 -8.236 -28.788 1.00 97.12 307 SER A CA 1
ATOM 2390 C C . SER A 1 307 ? 1.853 -8.057 -27.389 1.00 97.12 307 SER A C 1
ATOM 2392 O O . SER A 1 307 ? 1.345 -9.003 -26.782 1.00 97.12 307 SER A O 1
ATOM 2394 N N . GLU A 1 308 ? 1.829 -6.814 -26.897 1.00 94.75 308 GLU A N 1
ATOM 2395 C CA . GLU A 1 308 ? 1.238 -6.486 -25.594 1.00 94.75 308 GLU A CA 1
ATOM 2396 C C . GLU A 1 308 ? -0.218 -6.965 -25.491 1.00 94.75 308 GLU A C 1
ATOM 2398 O O . GLU A 1 308 ? -0.626 -7.497 -24.459 1.00 94.75 308 GLU A O 1
ATOM 2403 N N . GLN A 1 309 ? -0.983 -6.841 -26.579 1.00 96.19 309 GLN A N 1
ATOM 2404 C CA . GLN A 1 309 ? -2.366 -7.302 -26.641 1.00 96.19 309 GLN A CA 1
ATOM 2405 C C . GLN A 1 309 ? -2.467 -8.818 -26.422 1.00 96.19 309 GLN A C 1
ATOM 2407 O O . GLN A 1 309 ? -3.230 -9.260 -25.568 1.00 96.19 309 GLN A O 1
ATOM 2412 N N . GLN A 1 310 ? -1.646 -9.614 -27.116 1.00 97.50 310 GLN A N 1
ATOM 2413 C CA . GLN A 1 310 ? -1.630 -11.075 -26.956 1.00 97.50 310 GLN A CA 1
ATOM 2414 C C . GLN A 1 310 ? -1.271 -11.494 -25.525 1.00 97.50 310 GLN A C 1
ATOM 2416 O O . GLN A 1 310 ? -1.890 -12.406 -24.968 1.00 97.50 310 GLN A O 1
ATOM 2421 N N . ILE A 1 311 ? -0.300 -10.815 -24.908 1.00 97.50 311 ILE A N 1
ATOM 2422 C CA . ILE A 1 311 ? 0.084 -11.067 -23.514 1.00 97.50 311 ILE A CA 1
ATOM 2423 C C . ILE A 1 311 ? -1.094 -10.757 -22.585 1.00 97.50 311 ILE A C 1
ATOM 2425 O O . ILE A 1 311 ? -1.484 -11.602 -21.777 1.00 97.50 311 ILE A O 1
ATOM 2429 N N . ARG A 1 312 ? -1.713 -9.580 -22.733 1.00 95.38 312 ARG A N 1
ATOM 2430 C CA . ARG A 1 312 ? -2.844 -9.149 -21.900 1.00 95.38 312 ARG A CA 1
ATOM 2431 C C . ARG A 1 312 ? -4.065 -10.047 -22.048 1.00 95.38 312 ARG A C 1
ATOM 2433 O O . ARG A 1 312 ? -4.725 -10.327 -21.046 1.00 95.38 312 ARG A O 1
ATOM 2440 N N . ASP A 1 313 ? -4.351 -10.514 -23.257 1.00 95.81 313 ASP A N 1
ATOM 2441 C CA . ASP A 1 313 ? -5.456 -11.435 -23.531 1.00 95.81 313 ASP A CA 1
ATOM 2442 C C . ASP A 1 313 ? -5.249 -12.782 -22.832 1.00 95.81 313 ASP A C 1
ATOM 2444 O O . ASP A 1 313 ? -6.197 -13.365 -22.298 1.00 95.81 313 ASP A O 1
ATOM 2448 N N . SER A 1 314 ? -3.998 -13.240 -22.738 1.00 96.44 314 SER A N 1
ATOM 2449 C CA . SER A 1 314 ? -3.668 -14.545 -22.159 1.00 96.44 314 SER A CA 1
ATOM 2450 C C . SER A 1 314 ? -4.050 -14.698 -20.679 1.00 96.44 314 SER A C 1
ATOM 2452 O O . SER A 1 314 ? -4.359 -15.810 -20.240 1.00 96.44 314 SER A O 1
ATOM 2454 N N . TRP A 1 315 ? -4.095 -13.605 -19.907 1.00 93.94 315 TRP A N 1
ATOM 2455 C CA . TRP A 1 315 ? -4.483 -13.637 -18.492 1.00 93.94 315 TRP A CA 1
ATOM 2456 C C . TRP A 1 315 ? -5.922 -13.185 -18.218 1.00 93.94 315 TRP A C 1
ATOM 2458 O O . TRP A 1 315 ? -6.382 -13.323 -17.081 1.00 93.94 315 TRP A O 1
ATOM 2468 N N . GLN A 1 316 ? -6.673 -12.692 -19.215 1.00 95.12 316 GLN A N 1
ATOM 2469 C CA . GLN A 1 316 ? -8.043 -12.196 -18.989 1.00 95.12 316 GLN A CA 1
ATOM 2470 C C . GLN A 1 316 ? -8.946 -13.262 -18.367 1.00 95.12 316 GLN A C 1
ATOM 2472 O O . GLN A 1 316 ? -9.671 -12.984 -17.414 1.00 95.12 316 GLN A O 1
ATOM 2477 N N . GLY A 1 317 ? -8.854 -14.509 -18.838 1.00 93.62 317 GLY A N 1
ATOM 2478 C CA . GLY A 1 317 ? -9.630 -15.612 -18.269 1.00 93.62 317 GLY A CA 1
ATOM 2479 C C . GLY A 1 317 ? -9.329 -15.863 -16.785 1.00 93.62 317 GLY A C 1
ATOM 2480 O O . GLY A 1 317 ? -10.237 -16.173 -16.017 1.00 93.62 317 GLY A O 1
ATOM 2481 N N . ALA A 1 318 ? -8.073 -15.698 -16.355 1.00 89.00 318 ALA A N 1
ATOM 2482 C CA . ALA A 1 318 ? -7.696 -15.820 -14.947 1.00 89.00 318 ALA A CA 1
ATOM 2483 C C . ALA A 1 318 ? -8.215 -14.640 -14.115 1.00 89.00 318 ALA A C 1
ATOM 2485 O O . ALA A 1 318 ? -8.749 -14.859 -13.029 1.00 89.00 318 ALA A O 1
ATOM 2486 N N . LEU A 1 319 ? -8.147 -13.415 -14.649 1.00 88.25 319 LEU A N 1
ATOM 2487 C CA . LEU A 1 319 ? -8.703 -12.231 -13.991 1.00 88.25 319 LEU A CA 1
ATOM 2488 C C . LEU A 1 319 ? -10.216 -12.352 -13.777 1.00 88.25 319 LEU A C 1
ATOM 2490 O O . LEU A 1 319 ? -10.704 -12.018 -12.701 1.00 88.25 319 LEU A O 1
ATOM 2494 N N . GLN A 1 320 ? -10.963 -12.859 -14.762 1.00 91.12 320 GLN A N 1
ATOM 2495 C CA . GLN A 1 320 ? -12.410 -13.067 -14.623 1.00 91.12 320 GLN A CA 1
ATOM 2496 C C . GLN A 1 320 ? -12.742 -14.113 -13.553 1.00 91.12 320 GLN A C 1
ATOM 2498 O O . GLN A 1 320 ? -13.623 -13.886 -12.725 1.00 91.12 320 GLN A O 1
ATOM 2503 N N . ARG A 1 321 ? -11.988 -15.220 -13.496 1.00 93.94 321 ARG A N 1
ATOM 2504 C CA . ARG A 1 321 ? -12.137 -16.209 -12.417 1.00 93.94 321 ARG A CA 1
ATOM 2505 C C . ARG A 1 321 ? -11.827 -15.613 -11.049 1.00 93.94 321 ARG A C 1
ATOM 2507 O O . ARG A 1 321 ? -12.588 -15.836 -10.117 1.00 93.94 321 ARG A O 1
ATOM 2514 N N . PHE A 1 322 ? -10.764 -14.818 -10.929 1.00 83.25 322 PHE A N 1
ATOM 2515 C CA . PHE A 1 322 ? -10.427 -14.153 -9.670 1.00 83.25 322 PHE A CA 1
ATOM 2516 C C . PHE A 1 322 ? -11.517 -13.160 -9.238 1.00 83.25 322 PHE A C 1
ATOM 2518 O O . PHE A 1 322 ? -11.899 -13.128 -8.070 1.00 83.25 322 PHE A O 1
ATOM 2525 N N . LYS A 1 323 ? -12.087 -12.400 -10.186 1.00 84.06 323 LYS A N 1
ATOM 2526 C CA . LYS A 1 323 ? -13.226 -11.500 -9.932 1.00 84.06 323 LYS A CA 1
ATOM 2527 C C . LYS A 1 323 ? -14.453 -12.230 -9.392 1.00 84.06 323 LYS A C 1
ATOM 2529 O O . LYS A 1 323 ? -15.142 -11.668 -8.551 1.00 84.06 323 LYS A O 1
ATOM 2534 N N . GLN A 1 324 ? -14.721 -13.448 -9.856 1.00 89.56 324 GLN A N 1
ATOM 2535 C CA . GLN A 1 324 ? -15.803 -14.287 -9.332 1.00 89.56 324 GLN A CA 1
ATOM 2536 C C . GLN A 1 324 ? -15.432 -14.893 -7.975 1.00 89.56 324 GLN A C 1
ATOM 2538 O O . GLN A 1 324 ? -16.224 -14.847 -7.041 1.00 89.56 324 GLN A O 1
ATOM 2543 N N . GLN A 1 325 ? -14.207 -15.404 -7.840 1.00 83.12 325 GLN A N 1
ATOM 2544 C CA . GLN A 1 325 ? -13.712 -16.023 -6.611 1.00 83.12 325 GLN A CA 1
ATOM 2545 C C . GLN A 1 325 ? -13.703 -15.048 -5.435 1.00 83.12 325 GLN A C 1
ATOM 2547 O O . GLN A 1 325 ? -13.952 -15.467 -4.311 1.00 83.12 325 GLN A O 1
ATOM 2552 N N . ARG A 1 326 ? -13.432 -13.760 -5.672 1.00 86.62 326 ARG A N 1
ATOM 2553 C CA . ARG A 1 326 ? -13.424 -12.766 -4.594 1.00 86.62 326 ARG A CA 1
ATOM 2554 C C . ARG A 1 326 ? -14.823 -12.416 -4.062 1.00 86.62 326 ARG A C 1
ATOM 2556 O O . ARG A 1 326 ? -14.901 -11.869 -2.971 1.00 86.62 326 ARG A O 1
ATOM 2563 N N . GLN A 1 327 ? -15.900 -12.720 -4.801 1.00 84.38 327 GLN A N 1
ATOM 2564 C CA . GLN A 1 327 ? -17.272 -12.295 -4.467 1.00 84.38 327 GLN A CA 1
ATOM 2565 C C . GLN A 1 327 ? -17.731 -12.716 -3.060 1.00 84.38 327 GLN A C 1
ATOM 2567 O O . GLN A 1 327 ? -18.229 -11.861 -2.337 1.00 84.38 327 GLN A O 1
ATOM 2572 N N . PRO A 1 328 ? -17.519 -13.966 -2.596 1.00 83.88 328 PRO A N 1
ATOM 2573 C CA . PRO A 1 328 ? -17.963 -14.383 -1.262 1.00 83.88 328 PRO A CA 1
ATOM 2574 C C . PRO A 1 328 ? -17.189 -13.731 -0.108 1.00 83.88 328 PRO A C 1
ATOM 2576 O O . PRO A 1 328 ? -17.605 -13.840 1.039 1.00 83.88 328 PRO A O 1
ATOM 2579 N N . TYR A 1 329 ? -16.045 -13.104 -0.396 1.00 72.69 329 TYR A N 1
ATOM 2580 C CA . TYR A 1 329 ? -15.225 -12.403 0.594 1.00 72.69 329 TYR A CA 1
ATOM 2581 C C . TYR A 1 329 ? -15.550 -10.908 0.664 1.00 72.69 329 TYR A C 1
ATOM 2583 O O . TYR A 1 329 ? -14.959 -10.188 1.468 1.00 72.69 329 TYR A O 1
ATOM 2591 N N . LEU A 1 330 ? -16.466 -10.428 -0.179 1.00 73.69 330 LEU A N 1
ATOM 2592 C CA . LEU A 1 330 ? -17.007 -9.087 -0.049 1.00 73.69 330 LEU A CA 1
ATOM 2593 C C . LEU A 1 330 ? -17.928 -9.079 1.175 1.00 73.69 330 LEU A C 1
ATOM 2595 O O . LEU A 1 330 ? -18.887 -9.841 1.250 1.00 73.69 330 LEU A O 1
ATOM 2599 N N . LEU A 1 331 ? -17.603 -8.243 2.162 1.00 67.69 331 LEU A N 1
ATOM 2600 C CA . LEU A 1 331 ? -18.353 -8.149 3.422 1.00 67.69 331 LEU A CA 1
ATOM 2601 C C . LEU A 1 331 ? -19.764 -7.572 3.231 1.00 67.69 331 LEU A C 1
ATOM 2603 O O . LEU A 1 331 ? -20.623 -7.749 4.089 1.00 67.69 331 LEU A O 1
ATOM 2607 N N . TYR A 1 332 ? -20.000 -6.925 2.090 1.00 59.94 332 TYR A N 1
ATOM 2608 C CA . TYR A 1 332 ? -21.265 -6.317 1.712 1.00 59.94 332 TYR A CA 1
ATOM 2609 C C . TYR A 1 332 ? -21.553 -6.614 0.230 1.00 59.94 332 TYR A C 1
ATOM 2611 O O . TYR A 1 332 ? -20.601 -6.679 -0.555 1.00 59.94 332 TYR A O 1
ATOM 2619 N N . PRO A 1 333 ? -22.827 -6.815 -0.160 1.00 53.56 333 PRO A N 1
ATOM 2620 C CA . PRO A 1 333 ? -23.220 -6.926 -1.568 1.00 53.56 333 PRO A CA 1
ATOM 2621 C C . PRO A 1 333 ? -22.781 -5.690 -2.374 1.00 53.56 333 PRO A C 1
ATOM 2623 O O . PRO A 1 333 ? -22.779 -4.591 -1.819 1.00 53.56 333 PRO A O 1
ATOM 2626 N N . GLU A 1 334 ? -22.416 -5.879 -3.652 1.00 55.47 334 GLU A N 1
ATOM 2627 C CA . GLU A 1 334 ? -22.123 -4.781 -4.603 1.00 55.47 334 GLU A CA 1
ATOM 2628 C C . GLU A 1 334 ? -23.323 -3.854 -4.846 1.00 55.47 334 GLU A C 1
ATOM 2630 O O . GLU A 1 334 ? -24.477 -4.353 -4.872 1.00 55.47 334 GLU A O 1
#

Radius of gyration: 28.44 Å; chains: 1; bounding box: 119×39×66 Å

Foldseek 3Di:
DDDDDDDDDDDDDDPPPDDPDDQWLLQCCVVPVVVQVPWAEEEAAACQQDHVPDHSVVVCVVVVGNHQAYEAEQCGHNNPRDGRDDDDFDADPVPRHTYHYCDDPHVADDLVVLLVGQEYEYGYQDQPDPPGCVVVSVVNDVLSCVVNVHHYHYRGDDRNPVVDDDDDDPDCVVPDWDPCQSALLRGTPLLVQQCQACVLLVLFLWFQQFQHPHHNQWIWDQPDEPDADWDARAQDPRTHNPGRRHRGITYYDGRNDDDGGHYDCVVVLVVLVVCVVVVHDGRPRQVVSCVSVVHSLLVVCSNVPHDPVVSVVVCVVVVVVVVVVCQVVPPDHD

pLDDT: mean 86.13, std 14.9, range [40.41, 98.56]

Secondary structure (DSSP, 8-state):
-----------------PPPPPPPGGG-HHHHHHHHTT-EEEEEE-TT-EETTEEHHHHHHHTT-EEEEEEE-TT-SSS-S-TT----SEE-TTT--EEEE-SSS-SS--HHHHTT-SEEEEE----S-TT-THHHHHHHHHHHHHHHT-EEEE-----TTTT---S----TTS----SS-SBTTB-SHHHHHHHHHHGGGGGSSSB-STTSSSTTSEEEESS--SSS-EE----BTTTBSS-TTTT--EEEEE-TT----S--SHHHHHHHHHHHHTT--S-TTHHHHHHHHTSSHHHHHHHHT--HHHHHHHHHHHHHHHHHHTGGG-SS--